Protein AF-A0AAV5NL99-F1 (afdb_monomer_lite)

Organism: NCBI:txid104609

Foldseek 3Di:
DDPQPADEDEAADPVRVLVVCVPVPDAFHWYWYQYPVRDIWIWGQHPQFTWTWDDDDPPDPDDTDTDGPDRSDPDDDDPVRVVVVVLVVQLVLLVLLQVLLVPAPFDDPLSCLSNPPDSPDGCVVSLNADDPVFRSPKDWLVLVVVFDDPVLNVVLLVCQVVLDWDWDWTDDPNWIKIKTWDADPRHTWIWIWTDDPPDDIFIFICSHSTITGTHD

pLDDT: mean 76.83, std 20.35, range [27.77, 97.69]

Secondary structure (DSSP, 8-state):
-------EEE-SSHHHHHHHHTT---TT-EEEEE-TTS-EEEEEEETTEEEEEPPPPTT--S---EEEEEE---PPPPHHHHHHHHHHHHHHHHHHHHHHHTT-SS--HHHHHHHS--TTS-TTTTTS---TTTTT-EEEHHHHGGGS-HHHHHHHHHHHHHT--EEEEEEETTEEEEEEEEEETTEEEEEEEEE-TTSPPEEEEEEETTEEEE--

Structure (mmCIF, N/CA/C/O backbone):
data_AF-A0AAV5NL99-F1
#
_entry.id   AF-A0AAV5NL99-F1
#
loop_
_atom_site.group_PDB
_atom_site.id
_atom_site.type_symbol
_atom_site.label_atom_id
_atom_site.label_alt_id
_atom_site.label_comp_id
_atom_site.label_asym_id
_atom_site.label_entity_id
_atom_site.label_seq_id
_atom_site.pdbx_PDB_ins_code
_atom_site.Cartn_x
_atom_site.Cartn_y
_atom_site.Cartn_z
_atom_site.occupancy
_atom_site.B_iso_or_equiv
_atom_site.auth_seq_id
_atom_site.auth_comp_id
_atom_site.auth_asym_id
_atom_site.auth_atom_id
_atom_site.pdbx_PDB_model_num
ATOM 1 N N . MET A 1 1 ? -16.913 -35.692 2.501 1.00 27.77 1 MET A N 1
ATOM 2 C CA . MET A 1 1 ? -16.723 -35.986 3.942 1.00 27.77 1 MET A CA 1
ATOM 3 C C . MET A 1 1 ? -16.450 -34.691 4.709 1.00 27.77 1 MET A C 1
ATOM 5 O O . MET A 1 1 ? -15.329 -34.200 4.687 1.00 27.77 1 MET A O 1
ATOM 9 N N . GLN A 1 2 ? -17.458 -34.085 5.348 1.00 30.61 2 GLN A N 1
ATOM 10 C CA . GLN A 1 2 ? -17.241 -32.907 6.201 1.00 30.61 2 GLN A CA 1
ATOM 11 C C . GLN A 1 2 ? -16.648 -33.351 7.547 1.00 30.61 2 GLN A C 1
ATOM 13 O O . GLN A 1 2 ? -17.241 -34.167 8.255 1.00 30.61 2 GLN A O 1
ATOM 18 N N . ARG A 1 3 ? -15.464 -32.830 7.895 1.00 30.75 3 ARG A N 1
ATOM 19 C CA . ARG A 1 3 ? -14.819 -33.045 9.199 1.00 30.75 3 ARG A CA 1
ATOM 20 C C . ARG A 1 3 ? -15.752 -32.541 10.306 1.00 30.75 3 ARG A C 1
ATOM 22 O O . ARG A 1 3 ? -15.885 -31.333 10.493 1.00 30.75 3 ARG A O 1
ATOM 29 N N . LYS A 1 4 ? -16.386 -33.458 11.044 1.00 37.47 4 LYS A N 1
ATOM 30 C CA . LYS A 1 4 ? -17.139 -33.149 12.269 1.00 37.47 4 LYS A CA 1
ATOM 31 C C . LYS A 1 4 ? -16.160 -32.603 13.309 1.00 37.47 4 LYS A C 1
ATOM 33 O O . LYS A 1 4 ? -15.481 -33.366 13.989 1.00 37.47 4 LYS A O 1
ATOM 38 N N . ARG A 1 5 ? -16.048 -31.278 13.405 1.00 38.97 5 ARG A N 1
ATOM 39 C CA . ARG A 1 5 ? -15.370 -30.624 14.527 1.00 38.97 5 ARG A CA 1
ATOM 40 C C . ARG A 1 5 ? -16.291 -30.708 15.738 1.00 38.97 5 ARG A C 1
ATOM 42 O O . ARG A 1 5 ? -17.218 -29.919 15.874 1.00 38.97 5 ARG A O 1
ATOM 49 N N . THR A 1 6 ? -16.046 -31.690 16.595 1.00 40.12 6 THR A N 1
ATOM 50 C CA . THR A 1 6 ? -16.701 -31.777 17.900 1.00 40.12 6 THR A CA 1
ATOM 51 C C . THR A 1 6 ? -16.005 -30.792 18.829 1.00 40.12 6 THR A C 1
ATOM 53 O O . THR A 1 6 ? -14.853 -31.001 19.193 1.00 40.12 6 THR A O 1
ATOM 56 N N . ILE A 1 7 ? -16.680 -29.697 19.168 1.00 45.84 7 ILE A N 1
ATOM 57 C CA . ILE A 1 7 ? -16.213 -28.764 20.196 1.00 45.84 7 ILE A CA 1
ATOM 58 C C . ILE A 1 7 ? -16.895 -29.179 21.490 1.00 45.84 7 ILE A C 1
ATOM 60 O O . ILE A 1 7 ? -18.123 -29.259 21.533 1.00 45.84 7 ILE A O 1
ATOM 64 N N . GLN A 1 8 ? -16.095 -29.491 22.502 1.00 45.00 8 GLN A N 1
ATOM 65 C CA . GLN A 1 8 ? -16.573 -29.844 23.829 1.00 45.00 8 GLN A CA 1
ATOM 66 C C . GLN A 1 8 ? -16.609 -28.572 24.673 1.00 45.00 8 GLN A C 1
ATOM 68 O O . GLN A 1 8 ? -15.586 -27.920 24.857 1.00 45.00 8 GLN A O 1
ATOM 73 N N . ILE A 1 9 ? -17.800 -28.210 25.139 1.00 51.06 9 ILE A N 1
ATOM 74 C CA . ILE A 1 9 ? -18.032 -27.026 25.967 1.00 51.06 9 ILE A CA 1
ATOM 75 C C . ILE A 1 9 ? -18.458 -27.524 27.350 1.00 51.06 9 ILE A C 1
ATOM 77 O O . ILE A 1 9 ? -19.457 -28.241 27.452 1.00 51.06 9 ILE A O 1
ATOM 81 N N . GLN A 1 10 ? -17.688 -27.190 28.389 1.00 45.84 10 GLN A N 1
ATOM 82 C CA . GLN A 1 10 ? -18.015 -27.505 29.783 1.00 45.84 10 GLN A CA 1
ATOM 83 C C . GLN A 1 10 ? -18.892 -26.395 30.363 1.00 45.84 10 GLN A C 1
ATOM 85 O O . GLN A 1 10 ? -18.402 -25.435 30.950 1.00 45.84 10 GLN A O 1
ATOM 90 N N . ALA A 1 11 ? -20.208 -26.522 30.217 1.00 46.97 11 ALA A N 1
ATOM 91 C CA . ALA A 1 11 ? -21.123 -25.502 30.707 1.00 46.97 11 ALA A CA 1
ATOM 92 C C . ALA A 1 11 ? -21.738 -25.865 32.062 1.00 46.97 11 ALA A C 1
ATOM 94 O O . ALA A 1 11 ? -22.350 -26.918 32.214 1.00 46.97 11 ALA A O 1
ATOM 95 N N . LYS A 1 12 ? -21.672 -24.942 33.029 1.00 46.53 12 LYS A N 1
ATOM 96 C CA . LYS A 1 12 ? -22.339 -25.082 34.339 1.00 46.53 12 LYS A CA 1
ATOM 97 C C . LYS A 1 12 ? -23.864 -24.875 34.275 1.00 46.53 12 LYS A C 1
ATOM 99 O O . LYS A 1 12 ? -24.573 -25.302 35.176 1.00 46.53 12 LYS A O 1
ATOM 104 N N . SER A 1 13 ? -24.380 -24.203 33.237 1.00 52.47 13 SER A N 1
ATOM 105 C CA . SER A 1 13 ? -25.820 -23.979 33.002 1.00 52.47 13 SER A CA 1
ATOM 106 C C . SER A 1 13 ? -26.113 -23.547 31.554 1.00 52.47 13 SER A C 1
ATOM 108 O O . SER A 1 13 ? -25.217 -23.081 30.850 1.00 52.47 13 SER A O 1
ATOM 110 N N . LEU A 1 14 ? -27.383 -23.614 31.125 1.00 51.41 14 LEU A N 1
ATOM 111 C CA . LEU A 1 14 ? -27.852 -23.122 29.813 1.00 51.41 14 LEU A CA 1
ATOM 112 C C . LEU A 1 14 ? -27.533 -21.641 29.549 1.00 51.41 14 LEU A C 1
ATOM 114 O O . LEU A 1 14 ? -27.248 -21.275 28.413 1.00 51.41 14 LEU A O 1
ATOM 118 N N . LYS A 1 15 ? -27.515 -20.796 30.589 1.00 51.34 15 LYS A N 1
ATOM 119 C CA . LYS A 1 15 ? -27.099 -19.388 30.465 1.00 51.34 15 LYS A CA 1
ATOM 120 C C . LYS A 1 15 ? -25.592 -19.251 30.202 1.00 51.34 15 LYS A C 1
ATOM 122 O O . LYS A 1 15 ? -25.203 -18.384 29.428 1.00 51.34 15 LYS A O 1
ATOM 127 N N . GLY A 1 16 ? -24.764 -20.124 30.784 1.00 53.50 16 GLY A N 1
ATOM 128 C CA . GLY A 1 16 ? -23.313 -20.155 30.540 1.00 53.50 16 GLY A CA 1
ATOM 129 C C . GLY A 1 16 ? -22.941 -20.610 29.123 1.00 53.50 16 GLY A C 1
ATOM 130 O O . GLY A 1 16 ? -21.962 -20.131 28.556 1.00 53.50 16 GLY A O 1
ATOM 131 N N . ILE A 1 17 ? -23.778 -21.452 28.506 1.00 55.25 17 ILE A N 1
ATOM 132 C CA . ILE A 1 17 ? -23.609 -21.888 27.110 1.00 55.25 17 ILE A CA 1
ATOM 133 C C . ILE A 1 17 ? -23.655 -20.683 26.157 1.00 55.25 17 ILE A C 1
ATOM 135 O O . ILE A 1 17 ? -22.842 -20.583 25.243 1.00 55.25 17 ILE A O 1
ATOM 139 N N . VAL A 1 18 ? -24.563 -19.727 26.384 1.00 53.41 18 VAL A N 1
ATOM 140 C CA . VAL A 1 18 ? -24.725 -18.553 25.509 1.00 53.41 18 VAL A CA 1
ATOM 141 C C . VAL A 1 18 ? -23.463 -17.681 25.484 1.00 53.41 18 VAL A C 1
ATOM 143 O O . VAL A 1 18 ? -23.076 -17.225 24.410 1.00 53.41 18 VAL A O 1
ATOM 146 N N . SER A 1 19 ? -22.784 -17.502 26.627 1.00 53.38 19 SER A N 1
ATOM 147 C CA . SER A 1 19 ? -21.544 -16.714 26.697 1.00 53.38 19 SER A CA 1
ATOM 148 C C . SER A 1 19 ? -20.392 -17.321 25.889 1.00 53.38 19 SER A C 1
ATOM 150 O O . SER A 1 19 ? -19.672 -16.589 25.215 1.00 53.38 19 SER A O 1
ATOM 152 N N . GLU A 1 20 ? -20.238 -18.647 25.903 1.00 55.72 20 GLU A N 1
ATOM 153 C CA . GLU A 1 20 ? -19.141 -19.340 25.205 1.00 55.72 20 GLU A CA 1
ATOM 154 C C . GLU A 1 20 ? -19.411 -19.490 23.696 1.00 55.72 20 GLU A C 1
ATOM 156 O O . GLU A 1 20 ? -18.486 -19.431 22.877 1.00 55.72 20 GLU A O 1
ATOM 161 N N . LEU A 1 21 ? -20.688 -19.583 23.303 1.00 56.50 21 LEU A N 1
ATOM 162 C CA . LEU A 1 21 ? -21.121 -19.674 21.905 1.00 56.50 21 LEU A CA 1
ATOM 163 C C . LEU A 1 21 ? -20.898 -18.393 21.086 1.00 56.50 21 LEU A C 1
ATOM 165 O O . LEU A 1 21 ? -20.846 -18.477 19.860 1.00 56.50 21 LEU A O 1
ATOM 169 N N . HIS A 1 22 ? -20.701 -17.228 21.717 1.00 51.69 22 HIS A N 1
ATOM 170 C CA . HIS A 1 22 ? -20.374 -15.976 21.012 1.00 51.69 22 HIS A CA 1
ATOM 171 C C . HIS A 1 22 ? -19.093 -16.063 20.162 1.00 51.69 22 HIS A C 1
ATOM 173 O O . HIS A 1 22 ? -18.924 -15.274 19.233 1.00 51.69 22 HIS A O 1
ATOM 179 N N . SER A 1 23 ? -18.205 -17.017 20.460 1.00 54.19 23 SER A N 1
ATOM 180 C CA . SER A 1 23 ? -16.947 -17.237 19.736 1.00 54.19 23 SER A CA 1
ATOM 181 C C . SER A 1 23 ? -17.087 -18.103 18.472 1.00 54.19 23 SER A C 1
ATOM 183 O O . SER A 1 23 ? -16.181 -18.128 17.635 1.00 54.19 23 SER A O 1
ATOM 185 N N . LEU A 1 24 ? -18.215 -18.801 18.294 1.00 55.38 24 LEU A N 1
ATOM 186 C CA . LEU A 1 24 ? -18.420 -19.762 17.210 1.00 55.38 24 LEU A CA 1
ATOM 187 C C . LEU A 1 24 ? -19.223 -19.123 16.074 1.00 55.38 24 LEU A C 1
ATOM 189 O O . LEU A 1 24 ? -20.441 -19.213 15.999 1.00 55.38 24 LEU A O 1
ATOM 193 N N . SER A 1 25 ? -18.505 -18.453 15.172 1.00 47.12 25 SER A N 1
ATOM 194 C CA . SER A 1 25 ? -19.057 -17.632 14.083 1.00 47.12 25 SER A CA 1
ATOM 195 C C . SER A 1 25 ? -19.532 -18.395 12.840 1.00 47.12 25 SER A C 1
ATOM 197 O O . SER A 1 25 ? -19.687 -17.787 11.782 1.00 47.12 25 SER A O 1
ATOM 199 N N . LYS A 1 26 ? -19.721 -19.717 12.911 1.00 53.22 26 LYS A N 1
ATOM 200 C CA . LYS A 1 26 ? -20.135 -20.499 11.740 1.00 53.22 26 LYS A CA 1
ATOM 201 C C . LYS A 1 26 ? -21.511 -21.092 11.961 1.00 53.22 26 LYS A C 1
ATOM 203 O O . LYS A 1 26 ? -21.671 -22.000 12.773 1.00 53.22 26 LYS A O 1
ATOM 208 N N . ASP A 1 27 ? -22.464 -20.559 11.207 1.00 51.66 27 ASP A N 1
ATOM 209 C CA . ASP A 1 27 ? -23.804 -21.104 11.082 1.00 51.66 27 ASP A CA 1
ATOM 210 C C . ASP A 1 27 ? -23.723 -22.599 10.719 1.00 51.66 27 ASP A C 1
ATOM 212 O O . ASP A 1 27 ? -22.921 -23.018 9.876 1.00 51.66 27 ASP A O 1
ATOM 216 N N . SER A 1 28 ? -24.563 -23.399 11.379 1.00 51.19 28 SER A N 1
ATOM 217 C CA . SER A 1 28 ? -24.945 -24.742 10.920 1.00 51.19 28 SER A CA 1
ATOM 218 C C . SER A 1 28 ? -23.939 -25.886 11.124 1.00 51.19 28 SER A C 1
ATOM 220 O O . SER A 1 28 ? -23.885 -26.812 10.312 1.00 51.19 28 SER A O 1
ATOM 222 N N . ILE A 1 29 ? -23.168 -25.905 12.217 1.00 59.53 29 ILE A N 1
ATOM 223 C CA . ILE A 1 29 ? -22.401 -27.103 12.614 1.00 59.53 29 ILE A CA 1
ATOM 224 C C . ILE A 1 29 ? -23.118 -27.820 13.770 1.00 59.53 29 ILE A C 1
ATOM 226 O O . ILE A 1 29 ? -23.610 -27.200 14.708 1.00 59.53 29 ILE A O 1
ATOM 230 N N . LEU A 1 30 ? -23.203 -29.154 13.699 1.00 57.41 30 LEU A N 1
ATOM 231 C CA . LEU A 1 30 ? -23.705 -29.983 14.797 1.00 57.41 30 LEU A CA 1
ATOM 232 C C . LEU A 1 30 ? -22.675 -30.003 15.933 1.00 57.41 30 LEU A C 1
ATOM 234 O O . LEU A 1 30 ? -21.563 -30.505 15.753 1.00 57.41 30 LEU A O 1
ATOM 238 N N . HIS A 1 31 ? -23.066 -29.530 17.111 1.00 63.50 31 HIS A N 1
ATOM 239 C CA . HIS A 1 31 ? -22.207 -29.471 18.290 1.00 63.50 31 HIS A CA 1
ATOM 240 C C . HIS A 1 31 ? -22.674 -30.453 19.381 1.00 63.50 31 HIS A C 1
ATOM 242 O O . HIS A 1 31 ? -23.835 -30.875 19.416 1.00 63.50 31 HIS A O 1
ATOM 248 N N . ARG A 1 32 ? -21.758 -30.849 20.279 1.00 59.78 32 ARG A N 1
ATOM 249 C CA . ARG A 1 32 ? -22.032 -31.738 21.422 1.00 59.78 32 ARG A CA 1
ATOM 250 C C . ARG A 1 32 ? -21.714 -30.999 22.725 1.00 59.78 32 ARG A C 1
ATOM 252 O O . ARG A 1 32 ? -20.572 -30.615 22.938 1.00 59.78 32 ARG A O 1
ATOM 259 N N . LEU A 1 33 ? -22.708 -30.844 23.596 1.00 60.59 33 LEU A N 1
ATOM 260 C CA . LEU A 1 33 ? -22.529 -30.369 24.972 1.00 60.59 33 LEU A CA 1
ATOM 261 C C . LEU A 1 33 ? -22.246 -31.556 25.878 1.00 60.59 33 LEU A C 1
ATOM 263 O O . LEU A 1 33 ? -22.896 -32.594 25.737 1.00 60.59 33 LEU A O 1
ATOM 267 N N . VAL A 1 34 ? -21.310 -31.377 26.805 1.00 55.56 34 VAL A N 1
ATOM 268 C CA . VAL A 1 34 ? -21.057 -32.307 27.906 1.00 55.56 34 VAL A CA 1
ATOM 269 C C . VAL A 1 34 ? -21.329 -31.535 29.188 1.00 55.56 34 VAL A C 1
ATOM 271 O O . VAL A 1 34 ? -20.666 -30.535 29.464 1.00 55.56 34 VAL A O 1
ATOM 274 N N . PHE A 1 35 ? -22.351 -31.955 29.921 1.00 53.62 35 PHE A N 1
ATOM 275 C CA . PHE A 1 35 ? -22.737 -31.335 31.178 1.00 53.62 35 PHE A CA 1
ATOM 276 C C . PHE A 1 35 ? -21.875 -31.878 32.335 1.00 53.62 35 PHE A C 1
ATOM 278 O O . PHE A 1 35 ? -21.290 -32.957 32.208 1.00 53.62 35 PHE A O 1
ATOM 285 N N . PRO A 1 36 ? -21.768 -31.148 33.464 1.00 47.09 36 PRO A N 1
ATOM 286 C CA . PRO A 1 36 ? -20.969 -31.564 34.620 1.00 47.09 36 PRO A CA 1
ATOM 287 C C . PRO A 1 36 ? -21.439 -32.880 35.258 1.00 47.09 36 PRO A C 1
ATOM 289 O O . PRO A 1 36 ? -20.656 -33.553 35.914 1.00 47.09 36 PRO A O 1
ATOM 292 N N . ASP A 1 37 ? -22.701 -33.251 35.040 1.00 55.12 37 ASP A N 1
ATOM 293 C CA . ASP A 1 37 ? -23.313 -34.522 35.448 1.00 55.12 37 ASP A CA 1
ATOM 294 C C . ASP A 1 37 ? -22.958 -35.699 34.509 1.00 55.12 37 ASP A C 1
ATOM 296 O O . ASP A 1 37 ? -23.461 -36.807 34.682 1.00 55.12 37 ASP A O 1
ATOM 300 N N . GLY A 1 38 ? -22.118 -35.469 33.493 1.00 56.25 38 GLY A N 1
ATOM 301 C CA . GLY A 1 38 ? -21.717 -36.460 32.492 1.00 56.25 38 GLY A CA 1
ATOM 302 C C . GLY A 1 38 ? -22.718 -36.647 31.347 1.00 56.25 38 GLY A C 1
ATOM 303 O O . GLY A 1 38 ? -22.403 -37.319 30.360 1.00 56.25 38 GLY A O 1
ATOM 304 N N . ASN A 1 39 ? -23.899 -36.024 31.410 1.00 59.16 39 ASN A N 1
ATOM 305 C CA . ASN A 1 39 ? -24.884 -36.122 30.341 1.00 59.16 39 ASN A CA 1
ATOM 306 C C . ASN A 1 39 ? -24.404 -35.382 29.091 1.00 59.16 39 ASN A C 1
ATOM 308 O O . ASN A 1 39 ? -23.818 -34.300 29.155 1.00 59.16 39 ASN A O 1
ATOM 312 N N . THR A 1 40 ? -24.697 -35.940 27.914 1.00 58.53 40 THR A N 1
ATOM 313 C CA . THR A 1 40 ? -24.364 -35.292 26.640 1.00 58.53 40 THR A CA 1
ATOM 314 C C . THR A 1 40 ? -25.612 -34.986 25.831 1.00 58.53 40 THR A C 1
ATOM 316 O O . THR A 1 40 ? -26.493 -35.830 25.673 1.00 58.53 40 THR A O 1
ATOM 319 N N . ARG A 1 41 ? -25.703 -33.765 25.292 1.00 64.19 41 ARG A N 1
ATOM 320 C CA . ARG A 1 41 ? -26.783 -33.372 24.373 1.00 64.19 41 ARG A CA 1
ATOM 321 C C . ARG A 1 41 ? -26.210 -32.804 23.087 1.00 64.19 41 ARG A C 1
ATOM 323 O O . ARG A 1 41 ? -25.170 -32.149 23.082 1.00 64.19 41 ARG A O 1
ATOM 330 N N . ARG A 1 42 ? -26.890 -33.072 21.974 1.00 64.06 42 ARG A N 1
ATOM 331 C CA . ARG A 1 42 ? -26.562 -32.484 20.672 1.00 64.06 42 ARG A CA 1
ATOM 332 C C . ARG A 1 42 ? -27.359 -31.197 20.498 1.00 64.06 42 ARG A C 1
ATOM 334 O O . ARG A 1 42 ? -28.541 -31.174 20.837 1.00 64.06 42 ARG A O 1
ATOM 341 N N . PHE A 1 43 ? -26.725 -30.167 19.953 1.00 67.19 43 PHE A N 1
ATOM 342 C CA . PHE A 1 43 ? -27.397 -28.917 19.611 1.00 67.19 43 PHE A CA 1
ATOM 343 C C . PHE A 1 43 ? -26.910 -28.371 18.268 1.00 67.19 43 PHE A C 1
ATOM 345 O O . PHE A 1 43 ? -25.831 -28.734 17.787 1.00 67.19 43 PHE A O 1
ATOM 352 N N . VAL A 1 44 ? -27.720 -27.501 17.675 1.00 64.94 44 VAL A N 1
ATOM 353 C CA . VAL A 1 44 ? -27.392 -26.722 16.477 1.00 64.94 44 VAL A CA 1
ATOM 354 C C . VAL A 1 44 ? -27.542 -25.241 16.811 1.00 64.94 44 VAL A C 1
ATOM 356 O O . VAL A 1 44 ? -28.436 -24.856 17.566 1.00 64.94 44 VAL A O 1
ATOM 359 N N . LEU A 1 45 ? -26.641 -24.420 16.273 1.00 60.47 45 LEU A N 1
ATOM 360 C CA . LEU A 1 45 ? -26.792 -22.971 16.252 1.00 60.47 45 LEU A CA 1
ATOM 361 C C . LEU A 1 45 ? -27.334 -22.581 14.876 1.00 60.47 45 LEU A C 1
ATOM 363 O O . LEU A 1 45 ? -26.640 -22.731 13.871 1.00 60.47 45 LEU A O 1
ATOM 367 N N . GLU A 1 46 ? -28.574 -22.106 14.843 1.00 58.94 46 GLU A N 1
ATOM 368 C CA . GLU A 1 46 ? -29.232 -21.644 13.622 1.00 58.94 46 GLU A CA 1
ATOM 369 C C . GLU A 1 46 ? -29.809 -20.255 13.876 1.00 58.94 46 GLU A C 1
ATOM 371 O O . GLU A 1 46 ? -30.549 -20.047 14.838 1.00 58.94 46 GLU A O 1
ATOM 376 N N . SER A 1 47 ? -29.419 -19.274 13.059 1.00 57.97 47 SER A N 1
ATOM 377 C CA . SER A 1 47 ? -29.946 -17.903 13.130 1.00 57.97 47 SER A CA 1
ATOM 378 C C . SER A 1 47 ? -29.932 -17.299 14.548 1.00 57.97 47 SER A C 1
ATOM 380 O O . SER A 1 47 ? -30.899 -16.668 14.978 1.00 57.97 47 SER A O 1
ATOM 382 N N . LYS A 1 48 ? -28.830 -17.488 15.295 1.00 56.59 48 LYS A N 1
ATOM 383 C CA . LYS A 1 48 ? -28.651 -17.032 16.696 1.00 56.59 48 LYS A CA 1
ATOM 384 C C . LYS A 1 48 ? -29.596 -17.691 17.721 1.00 56.59 48 LYS A C 1
ATOM 386 O O . LYS A 1 48 ? -29.791 -17.164 18.819 1.00 56.59 48 LYS A O 1
ATOM 391 N N . ARG A 1 49 ? -30.177 -18.844 17.394 1.00 55.69 49 ARG A N 1
ATOM 392 C CA . ARG A 1 49 ? -30.971 -19.670 18.312 1.00 55.69 49 ARG A CA 1
ATOM 393 C C . ARG A 1 49 ? -30.237 -20.971 18.596 1.00 55.69 49 ARG A C 1
ATOM 395 O O . ARG A 1 49 ? -29.705 -21.603 17.686 1.00 55.69 49 ARG A O 1
ATOM 402 N N . VAL A 1 50 ? -30.219 -21.366 19.867 1.00 60.25 50 VAL A N 1
ATOM 403 C CA . VAL A 1 50 ? -29.714 -22.681 20.274 1.00 60.25 50 VAL A CA 1
ATOM 404 C C . VAL A 1 50 ? -30.866 -23.675 20.210 1.00 60.25 50 VAL A C 1
ATOM 406 O O . VAL A 1 50 ? -31.866 -23.540 20.920 1.00 60.25 50 VAL A O 1
ATOM 409 N N . MET A 1 51 ? -30.701 -24.667 19.348 1.00 61.00 51 MET A N 1
ATOM 410 C CA . MET A 1 51 ? -31.676 -25.700 19.027 1.00 61.00 51 MET A CA 1
ATOM 411 C C . MET A 1 51 ? -31.208 -27.029 19.632 1.00 61.00 51 MET A C 1
ATOM 413 O O . MET A 1 51 ? -30.131 -27.502 19.273 1.00 61.00 51 MET A O 1
ATOM 417 N N . ILE A 1 52 ? -31.969 -27.635 20.552 1.00 61.75 52 ILE A N 1
ATOM 418 C CA . ILE A 1 52 ? -31.623 -28.931 21.173 1.00 61.75 52 ILE A CA 1
ATOM 419 C C . ILE A 1 52 ? -32.545 -30.025 20.627 1.00 61.75 52 ILE A C 1
ATOM 421 O O . ILE A 1 52 ? -33.753 -29.823 20.522 1.00 61.75 52 ILE A O 1
ATOM 425 N N . PHE A 1 53 ? -31.974 -31.188 20.308 1.00 60.06 53 PHE A N 1
ATOM 426 C CA . PHE A 1 53 ? -32.748 -32.369 19.922 1.00 60.06 53 PHE A CA 1
ATOM 427 C C . PHE A 1 53 ? -33.285 -33.080 21.167 1.00 60.06 53 PHE A C 1
ATOM 429 O O . PHE A 1 53 ? -32.505 -33.446 22.052 1.00 60.06 53 PHE A O 1
ATOM 436 N N . GLU A 1 54 ? -34.597 -33.304 21.235 1.00 56.38 54 GLU A N 1
ATOM 437 C CA . GLU A 1 54 ? -35.171 -34.216 22.229 1.00 56.38 54 GLU A CA 1
ATOM 438 C C . GLU A 1 54 ? -34.808 -35.673 21.882 1.00 56.38 54 GLU A C 1
ATOM 440 O O . GLU A 1 54 ? -34.632 -36.039 20.716 1.00 56.38 54 GLU A O 1
ATOM 445 N N . GLY A 1 55 ? -34.612 -36.503 22.912 1.00 49.66 55 GLY A N 1
ATOM 446 C CA . GLY A 1 55 ? -34.289 -37.918 22.733 1.00 49.66 55 GLY A CA 1
ATOM 447 C C . GLY A 1 55 ? -35.420 -38.662 22.019 1.00 49.66 55 GLY A C 1
ATOM 448 O O . GLY A 1 55 ? -36.591 -38.348 22.211 1.00 49.66 55 GLY A O 1
ATOM 449 N N . ARG A 1 56 ? -35.075 -39.661 21.196 1.00 47.81 56 ARG A N 1
ATOM 450 C CA . ARG A 1 56 ? -36.065 -40.510 20.514 1.00 47.81 56 ARG A CA 1
ATOM 451 C C . ARG A 1 56 ? -36.974 -41.186 21.541 1.00 47.81 56 ARG A C 1
ATOM 453 O O . ARG A 1 56 ? -36.483 -41.933 22.386 1.00 47.81 56 ARG A O 1
ATOM 460 N N . ASN A 1 57 ? -38.283 -40.998 21.407 1.00 46.72 57 ASN A N 1
ATOM 461 C CA . ASN A 1 57 ? -39.245 -41.890 22.036 1.00 46.72 57 ASN A CA 1
ATOM 462 C C . ASN A 1 57 ? -39.237 -43.205 21.236 1.00 46.72 57 ASN A C 1
ATOM 464 O O . ASN A 1 57 ? -39.382 -43.171 20.015 1.00 46.72 57 ASN A O 1
ATOM 468 N N . LYS A 1 58 ? -39.001 -44.356 21.883 1.00 49.19 58 LYS A N 1
ATOM 469 C CA . LYS A 1 58 ? -38.780 -45.656 21.203 1.00 49.19 58 LYS A CA 1
ATOM 470 C C . LYS A 1 58 ? -39.979 -46.134 20.361 1.00 49.19 58 LYS A C 1
ATOM 472 O O . LYS A 1 58 ? -39.846 -47.103 19.625 1.00 49.19 58 LYS A O 1
ATOM 477 N N . THR A 1 59 ? -41.119 -45.457 20.461 1.00 49.00 59 THR A N 1
ATOM 478 C CA . THR A 1 59 ? -42.405 -45.816 19.853 1.00 49.00 59 THR A CA 1
ATOM 479 C C . THR A 1 59 ? -42.877 -44.869 18.743 1.00 49.00 59 THR A C 1
ATOM 481 O O . THR A 1 59 ? -43.902 -45.151 18.132 1.00 49.00 59 THR A O 1
ATOM 484 N N . GLN A 1 60 ? -42.168 -43.772 18.437 1.00 43.75 60 GLN A N 1
ATOM 485 C CA . GLN A 1 60 ? -42.576 -42.820 17.391 1.00 43.75 60 GLN A CA 1
ATOM 486 C C . GLN A 1 60 ? -41.528 -42.700 16.274 1.00 43.75 60 GLN A C 1
ATOM 488 O O . GLN A 1 60 ? -40.359 -42.406 16.515 1.00 43.75 60 GLN A O 1
ATOM 493 N N . THR A 1 61 ? -41.970 -42.912 15.034 1.00 41.78 61 THR A N 1
ATOM 494 C CA . THR A 1 61 ? -41.203 -42.795 13.778 1.00 41.78 61 THR A CA 1
ATOM 495 C C . THR A 1 61 ? -41.166 -41.368 13.213 1.00 41.78 61 THR A C 1
ATOM 497 O O . THR A 1 61 ? -40.747 -41.162 12.076 1.00 41.78 61 THR A O 1
ATOM 500 N N . THR A 1 62 ? -41.599 -40.363 13.977 1.00 41.28 62 THR A N 1
ATOM 501 C CA . THR A 1 62 ? -41.676 -38.968 13.526 1.00 41.28 62 THR A CA 1
ATOM 502 C C . THR A 1 62 ? -40.339 -38.215 13.644 1.00 41.28 62 THR A C 1
ATOM 504 O O . THR A 1 62 ? -39.473 -38.579 14.448 1.00 41.28 62 THR A O 1
ATOM 507 N N . PRO A 1 63 ? -40.125 -37.176 12.807 1.00 41.94 63 PRO A N 1
ATOM 508 C CA . PRO A 1 63 ? -38.875 -36.416 12.753 1.00 41.94 63 PRO A CA 1
ATOM 509 C C . PRO A 1 63 ? -38.548 -35.742 14.092 1.00 41.94 63 PRO A C 1
ATOM 511 O O . PRO A 1 63 ? -39.442 -35.372 14.846 1.00 41.94 63 PRO A O 1
ATOM 514 N N . MET A 1 64 ? -37.250 -35.575 14.380 1.00 50.06 64 MET A N 1
ATOM 515 C CA . MET A 1 64 ? -36.770 -34.952 15.619 1.00 50.06 64 MET A CA 1
ATOM 516 C C . MET A 1 64 ? -37.400 -33.568 15.807 1.00 50.06 64 MET A C 1
ATOM 518 O O . MET A 1 64 ? -37.078 -32.634 15.073 1.00 50.06 64 MET A O 1
ATOM 522 N N . THR A 1 65 ? -38.262 -33.427 16.810 1.00 49.06 65 THR A N 1
ATOM 523 C CA . THR A 1 65 ? -38.812 -32.132 17.205 1.00 49.06 65 THR A CA 1
ATOM 524 C C . THR A 1 65 ? -37.681 -31.276 17.768 1.00 49.06 65 THR A C 1
ATOM 526 O O . THR A 1 65 ? -36.970 -31.690 18.687 1.00 49.06 65 THR A O 1
ATOM 529 N N . VAL A 1 66 ? -37.487 -30.086 17.203 1.00 54.34 66 VAL A N 1
ATOM 530 C CA . VAL A 1 66 ? -36.445 -29.154 17.636 1.00 54.34 66 VAL A CA 1
ATOM 531 C C . VAL A 1 66 ? -37.101 -28.010 18.397 1.00 54.34 66 VAL A C 1
ATOM 533 O O . VAL A 1 66 ? -37.958 -27.319 17.849 1.00 54.34 66 VAL A O 1
ATOM 536 N N . LYS A 1 67 ? -36.718 -27.806 19.662 1.00 52.78 67 LYS A N 1
ATOM 537 C CA . LYS A 1 67 ? -37.215 -26.683 20.470 1.00 52.78 67 LYS A CA 1
ATOM 538 C C . LYS A 1 67 ? -36.132 -25.611 20.630 1.00 52.78 67 LYS A C 1
ATOM 540 O O . LYS A 1 67 ? -34.990 -25.957 20.954 1.00 52.78 67 LYS A O 1
ATOM 545 N N . PRO A 1 68 ? -36.463 -24.320 20.443 1.00 51.06 68 PRO A N 1
ATOM 546 C CA . PRO A 1 68 ? -35.560 -23.230 20.787 1.00 51.06 68 PRO A CA 1
ATOM 547 C C . PRO A 1 68 ? -35.442 -23.149 22.313 1.00 51.06 68 PRO A C 1
ATOM 549 O O . PRO A 1 68 ? -36.436 -22.949 23.005 1.00 51.06 68 PRO A O 1
ATOM 552 N N . VAL A 1 69 ? -34.232 -23.323 22.849 1.00 52.81 69 VAL A N 1
ATOM 553 C CA . VAL A 1 69 ? -34.009 -23.357 24.311 1.00 52.81 69 VAL A CA 1
ATOM 554 C C . VAL A 1 69 ? -33.532 -22.008 24.849 1.00 52.81 69 VAL A C 1
ATOM 556 O O . VAL A 1 69 ? -33.757 -21.681 26.011 1.00 52.81 69 VAL A O 1
ATOM 559 N N . ALA A 1 70 ? -32.901 -21.196 24.003 1.00 50.19 70 ALA A N 1
ATOM 560 C CA . ALA A 1 70 ? -32.485 -19.847 24.352 1.00 50.19 70 ALA A CA 1
ATOM 561 C C . ALA A 1 70 ? -32.376 -18.971 23.099 1.00 50.19 70 ALA A C 1
ATOM 563 O O . ALA A 1 70 ? -31.866 -19.401 22.059 1.00 50.19 70 ALA A O 1
ATOM 564 N N . VAL A 1 71 ? -32.825 -17.722 23.220 1.00 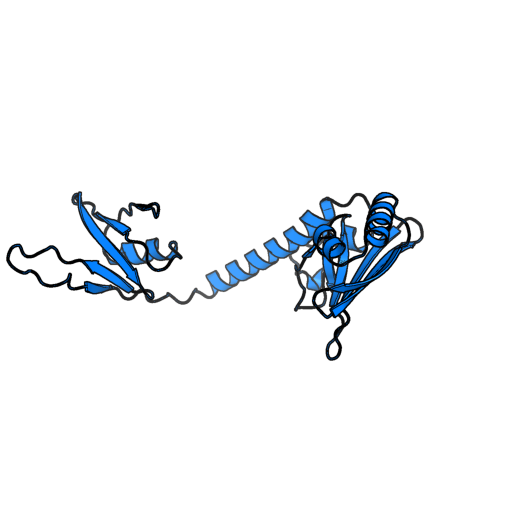43.19 71 VAL A N 1
ATOM 565 C CA . VAL A 1 71 ? -32.519 -16.659 22.259 1.00 43.19 71 VAL A CA 1
ATOM 566 C C . VAL A 1 71 ? -31.176 -16.061 22.664 1.00 43.19 71 VAL A C 1
ATOM 568 O O . VAL A 1 71 ? -31.040 -15.559 23.780 1.00 43.19 71 VAL A O 1
ATOM 571 N N . VAL A 1 72 ? -30.182 -16.095 21.772 1.00 47.56 72 VAL A N 1
ATOM 572 C CA . VAL A 1 72 ? -28.935 -15.351 21.984 1.00 47.56 72 VAL A CA 1
ATOM 573 C C . VAL A 1 72 ? -29.238 -13.879 21.726 1.00 47.56 72 VAL A C 1
ATOM 575 O O . VAL A 1 72 ? -29.147 -13.387 20.600 1.00 47.56 72 VAL A O 1
ATOM 578 N N . ILE A 1 73 ? -29.648 -13.166 22.772 1.00 44.19 73 ILE A N 1
ATOM 579 C CA . ILE A 1 73 ? -29.744 -11.711 22.720 1.00 44.19 73 ILE A CA 1
ATOM 580 C C . ILE A 1 73 ? -28.303 -11.202 22.659 1.00 44.19 73 ILE A C 1
ATOM 582 O O . ILE A 1 73 ? -27.556 -11.328 23.627 1.00 44.19 73 ILE A O 1
ATOM 586 N N . GLN A 1 74 ? -27.887 -10.662 21.508 1.00 46.22 74 GLN A N 1
ATOM 587 C CA . GLN A 1 74 ? -26.617 -9.944 21.415 1.00 46.22 74 GLN A CA 1
ATOM 588 C C . GLN A 1 74 ? -26.663 -8.794 22.421 1.00 46.22 74 GLN A C 1
ATOM 590 O O . GLN A 1 74 ? -27.378 -7.812 22.215 1.00 46.22 74 GLN A O 1
ATOM 595 N N . LYS A 1 75 ? -25.919 -8.929 23.523 1.00 47.50 75 LYS A N 1
ATOM 596 C CA . LYS A 1 75 ? -25.709 -7.829 24.459 1.00 47.50 75 LYS A CA 1
ATOM 597 C C . LYS A 1 75 ? -25.089 -6.692 23.648 1.00 47.50 75 LYS A C 1
ATOM 599 O O . LYS A 1 75 ? -24.068 -6.900 22.990 1.00 47.50 75 LYS A O 1
ATOM 604 N N . ARG A 1 76 ? -25.745 -5.525 23.615 1.00 48.25 76 ARG A N 1
ATOM 605 C CA . ARG A 1 76 ? -25.134 -4.342 22.998 1.00 48.25 76 ARG A CA 1
ATOM 606 C C . ARG A 1 76 ? -23.803 -4.109 23.719 1.00 48.25 76 ARG A C 1
ATOM 608 O O . ARG A 1 76 ? -23.807 -4.143 24.953 1.00 48.25 76 ARG A O 1
ATOM 615 N N . PRO A 1 77 ? -22.693 -3.950 22.983 1.00 58.75 77 PRO A N 1
ATOM 616 C CA . PRO A 1 77 ? -21.410 -3.692 23.608 1.00 58.75 77 PRO A CA 1
ATOM 617 C C . PRO A 1 77 ? -21.522 -2.421 24.445 1.00 58.75 77 PRO A C 1
ATOM 619 O O . PRO A 1 77 ? -22.203 -1.471 24.053 1.00 58.75 77 PRO A O 1
ATOM 622 N N . THR A 1 78 ? -20.898 -2.431 25.615 1.00 66.19 78 THR A N 1
ATOM 623 C CA . THR A 1 78 ? -20.879 -1.250 26.484 1.00 66.19 78 THR A CA 1
ATOM 624 C C . THR A 1 78 ? -20.068 -0.132 25.830 1.00 66.19 78 THR A C 1
ATOM 626 O O . THR A 1 78 ? -19.173 -0.395 25.024 1.00 66.19 78 THR A O 1
ATOM 629 N N . ASP A 1 79 ? -20.329 1.127 26.185 1.00 68.69 79 ASP A N 1
ATOM 630 C CA . ASP A 1 79 ? -19.574 2.262 25.631 1.00 68.69 79 ASP A CA 1
ATOM 631 C C . ASP A 1 79 ? -18.061 2.122 25.864 1.00 68.69 79 ASP A C 1
ATOM 633 O O . ASP A 1 79 ? -17.254 2.500 25.012 1.00 68.69 79 ASP A O 1
ATOM 637 N N . THR A 1 80 ? -17.668 1.507 26.982 1.00 69.56 80 THR A N 1
ATOM 638 C CA . THR A 1 80 ? -16.276 1.166 27.297 1.00 69.56 80 THR A CA 1
ATOM 639 C C . THR A 1 80 ? -15.704 0.146 26.311 1.00 69.56 80 THR A C 1
ATOM 641 O O . THR A 1 80 ? -14.627 0.369 25.764 1.00 69.56 80 THR A O 1
ATOM 644 N N . GLU A 1 81 ? -16.428 -0.935 26.009 1.00 64.62 81 GLU A N 1
ATOM 645 C CA . GLU A 1 81 ? -16.009 -1.941 25.019 1.00 64.62 81 GLU A CA 1
ATOM 646 C C . GLU A 1 81 ? -15.909 -1.349 23.608 1.00 64.62 81 GLU A C 1
ATOM 648 O O . GLU A 1 81 ? -14.973 -1.655 22.866 1.00 64.62 81 GLU A O 1
ATOM 653 N N . VAL A 1 82 ? -16.836 -0.459 23.239 1.00 67.12 82 VAL A N 1
ATOM 654 C CA . VAL A 1 82 ? -16.798 0.249 21.952 1.00 67.12 82 VAL A CA 1
ATOM 655 C C . VAL A 1 82 ? -15.571 1.162 21.869 1.00 67.12 82 VAL A C 1
ATOM 657 O O . VAL A 1 82 ? -14.894 1.172 20.838 1.00 67.12 82 VAL A O 1
ATOM 660 N N . LYS A 1 83 ? -15.250 1.902 22.940 1.00 66.50 83 LYS A N 1
ATOM 661 C CA . LYS A 1 83 ? -14.051 2.756 23.011 1.00 66.50 83 LYS A CA 1
ATOM 662 C C . LYS A 1 83 ? -12.764 1.937 22.908 1.00 66.50 83 LYS A C 1
ATOM 664 O O . LYS A 1 83 ? -11.928 2.244 22.062 1.00 66.50 83 LYS A O 1
ATOM 669 N N . VAL A 1 84 ? -12.636 0.863 23.690 1.00 70.94 84 VAL A N 1
ATOM 670 C CA . VAL A 1 84 ? -11.462 -0.029 23.660 1.00 70.94 84 VAL A CA 1
ATOM 671 C C . VAL A 1 84 ? -11.281 -0.653 22.277 1.00 70.94 84 VAL A C 1
ATOM 673 O O . VAL A 1 84 ? -10.164 -0.708 21.759 1.00 70.94 84 VAL A O 1
ATOM 676 N N . LYS A 1 85 ? -12.373 -1.077 21.630 1.00 74.06 85 LYS A N 1
ATOM 677 C CA . LYS A 1 85 ? -12.320 -1.642 20.278 1.00 74.06 85 LYS A CA 1
ATOM 678 C C . LYS A 1 85 ? -11.824 -0.624 19.250 1.00 74.06 85 LYS A C 1
ATOM 680 O O . LYS A 1 85 ? -10.940 -0.956 18.464 1.00 74.06 85 LYS A O 1
ATOM 685 N N . LYS A 1 86 ? -12.349 0.605 19.275 1.00 74.75 86 LYS A N 1
ATOM 686 C CA . LYS A 1 86 ? -11.909 1.685 18.376 1.00 74.75 86 LYS A CA 1
ATOM 687 C C . LYS A 1 86 ? -10.435 2.031 18.581 1.00 74.75 86 LYS A C 1
ATOM 689 O O . LYS A 1 86 ? -9.710 2.173 17.601 1.00 74.75 86 LYS A O 1
ATOM 694 N N . GLU A 1 87 ? -9.980 2.103 19.830 1.00 77.06 87 GLU A N 1
ATOM 695 C CA . GLU A 1 87 ? -8.570 2.367 20.137 1.00 77.06 87 GLU A CA 1
ATOM 696 C C . GLU A 1 87 ? -7.667 1.225 19.651 1.00 77.06 87 GLU A C 1
ATOM 698 O O . GLU A 1 87 ? -6.640 1.448 19.016 1.00 77.06 87 GLU A O 1
ATOM 703 N N . THR A 1 88 ? -8.101 -0.023 19.834 1.00 80.31 88 THR A N 1
ATOM 704 C CA . THR A 1 88 ? -7.370 -1.197 19.338 1.00 80.31 88 THR A CA 1
ATOM 705 C C . THR A 1 88 ? -7.266 -1.200 17.809 1.00 80.31 88 THR A C 1
ATOM 707 O O . THR A 1 88 ? -6.220 -1.540 17.255 1.00 80.31 88 THR A O 1
ATOM 710 N N . GLU A 1 89 ? -8.338 -0.837 17.101 1.00 83.69 89 GLU A N 1
ATOM 711 C CA . GLU A 1 89 ? -8.332 -0.705 15.638 1.00 83.69 89 GLU A CA 1
ATOM 712 C C . GLU A 1 89 ? -7.407 0.431 15.175 1.00 83.69 89 GLU A C 1
ATOM 714 O O . GLU A 1 89 ? -6.669 0.256 14.203 1.00 83.69 89 GLU A O 1
ATOM 719 N N . ARG A 1 90 ? -7.377 1.551 15.909 1.00 83.44 90 ARG A N 1
ATOM 720 C CA . ARG A 1 90 ? -6.481 2.688 15.659 1.00 83.44 90 ARG A CA 1
ATOM 721 C C . ARG A 1 90 ? -5.011 2.286 15.753 1.00 83.44 90 ARG A C 1
ATOM 723 O O . ARG A 1 90 ? -4.256 2.519 14.811 1.00 83.44 90 ARG A O 1
ATOM 730 N N . VAL A 1 91 ? -4.629 1.625 16.846 1.00 86.38 91 VAL A N 1
ATOM 731 C CA . VAL A 1 91 ? -3.255 1.152 17.074 1.00 86.38 91 VAL A CA 1
ATOM 732 C C . VAL A 1 91 ? -2.848 0.128 16.013 1.00 86.38 91 VAL A C 1
ATOM 734 O O . VAL A 1 91 ? -1.776 0.234 15.423 1.00 86.38 91 VAL A O 1
ATOM 737 N N . LYS A 1 92 ? -3.727 -0.829 15.682 1.00 90.56 92 LYS A N 1
ATOM 738 C CA . LYS A 1 92 ? -3.468 -1.814 14.613 1.00 90.56 92 LYS A CA 1
ATOM 739 C C . LYS A 1 92 ? -3.191 -1.155 13.267 1.00 90.56 92 LYS A C 1
ATOM 741 O O . LYS A 1 92 ? -2.346 -1.629 12.509 1.00 90.56 92 LYS A O 1
ATOM 746 N N . LEU A 1 93 ? -3.926 -0.096 12.954 1.00 91.94 93 LEU A N 1
ATOM 747 C CA . LEU A 1 93 ? -3.789 0.617 11.698 1.00 91.94 93 LEU A CA 1
ATOM 748 C C . LEU A 1 93 ? -2.469 1.395 11.633 1.00 91.94 93 LEU A C 1
ATOM 750 O O . LEU A 1 93 ? -1.777 1.292 10.627 1.00 91.94 93 LEU A O 1
ATOM 754 N N . LEU A 1 94 ? -2.083 2.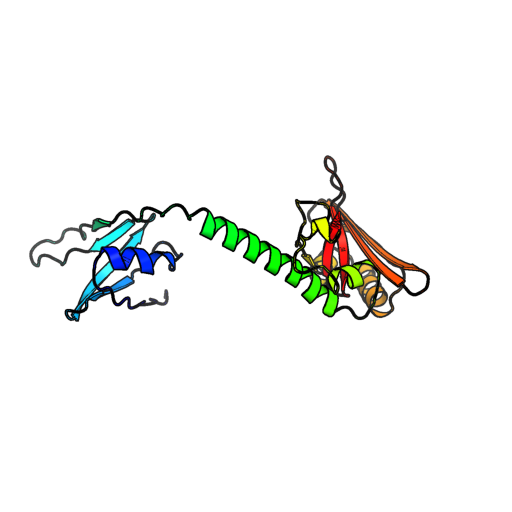105 12.693 1.00 93.88 94 LEU A N 1
ATOM 755 C CA . LEU A 1 94 ? -0.780 2.776 12.766 1.00 93.88 94 LEU A CA 1
ATOM 756 C C . LEU A 1 94 ? 0.385 1.782 12.667 1.00 93.88 94 LEU A C 1
ATOM 758 O O . LEU A 1 94 ? 1.262 1.942 11.815 1.00 93.88 94 LEU A O 1
ATOM 762 N N . ASN A 1 95 ? 0.314 0.681 13.420 1.00 93.88 95 ASN A N 1
ATOM 763 C CA . ASN A 1 95 ? 1.303 -0.397 13.366 1.00 93.88 95 ASN A CA 1
ATOM 764 C C . ASN A 1 95 ? 1.409 -1.020 11.968 1.00 93.88 95 ASN A C 1
ATOM 766 O O . ASN A 1 95 ? 2.470 -1.503 11.584 1.00 93.88 95 ASN A O 1
ATOM 770 N N . LYS A 1 96 ? 0.327 -1.004 11.177 1.00 95.25 96 LYS A N 1
ATOM 771 C CA . LYS A 1 96 ? 0.360 -1.460 9.784 1.00 95.25 96 LYS A CA 1
ATOM 772 C C . LYS A 1 96 ? 1.201 -0.538 8.899 1.00 95.25 96 LYS A C 1
ATOM 774 O O . LYS A 1 96 ? 1.979 -1.049 8.099 1.00 95.25 96 LYS A O 1
ATOM 779 N N . TYR A 1 97 ? 1.046 0.784 9.019 1.00 96.38 97 TYR A N 1
ATOM 780 C CA . TYR A 1 97 ? 1.879 1.739 8.275 1.00 96.38 97 TYR A CA 1
ATOM 781 C C . TYR A 1 97 ? 3.343 1.595 8.693 1.00 96.38 97 TYR A C 1
ATOM 783 O O . TYR A 1 97 ? 4.202 1.402 7.839 1.00 96.38 97 TYR A O 1
ATOM 791 N N . GLN A 1 98 ? 3.618 1.579 9.997 1.00 96.31 98 GLN A N 1
ATOM 792 C CA . GLN A 1 98 ? 4.974 1.397 10.512 1.00 96.31 98 GLN A CA 1
ATOM 793 C C . GLN A 1 98 ? 5.595 0.079 10.043 1.00 96.31 98 GLN A C 1
ATOM 795 O O . GLN A 1 98 ? 6.662 0.086 9.446 1.00 96.31 98 GLN A O 1
ATOM 800 N N . GLY A 1 99 ? 4.897 -1.045 10.215 1.00 96.62 99 GLY A N 1
ATOM 801 C CA . GLY A 1 99 ? 5.417 -2.363 9.855 1.00 96.62 99 GLY A CA 1
ATOM 802 C C . GLY A 1 99 ? 5.648 -2.565 8.355 1.00 96.62 99 GLY A C 1
ATOM 803 O O . GLY A 1 99 ? 6.452 -3.414 7.978 1.00 96.62 99 GLY A O 1
ATOM 804 N N . LEU A 1 100 ? 4.959 -1.815 7.487 1.00 97.12 100 LEU A N 1
ATOM 805 C CA . LEU A 1 100 ? 5.253 -1.798 6.050 1.00 97.12 100 LEU A CA 1
ATOM 806 C C . LEU A 1 100 ? 6.437 -0.885 5.728 1.00 97.12 100 LEU A C 1
ATOM 808 O O . LEU A 1 100 ? 7.291 -1.286 4.942 1.00 97.12 100 LEU A O 1
ATOM 812 N N . ALA A 1 101 ? 6.496 0.294 6.348 1.00 97.00 101 ALA A N 1
ATOM 813 C CA . ALA A 1 101 ? 7.566 1.267 6.149 1.00 97.00 101 ALA A CA 1
ATOM 814 C C . ALA A 1 101 ? 8.924 0.748 6.644 1.00 97.00 101 ALA A C 1
ATOM 816 O O . ALA A 1 101 ? 9.928 0.935 5.972 1.00 97.00 101 ALA A O 1
ATOM 817 N N . SER A 1 102 ? 8.957 0.010 7.759 1.00 96.50 102 SER A N 1
ATOM 818 C CA . SER A 1 102 ? 10.180 -0.605 8.297 1.00 96.50 102 SER A CA 1
ATOM 819 C C . SER A 1 102 ? 10.820 -1.650 7.374 1.00 96.50 102 SER A C 1
ATOM 821 O O . SER A 1 102 ? 11.921 -2.105 7.662 1.00 96.50 102 SER A O 1
ATOM 823 N N . LYS A 1 103 ? 10.138 -2.070 6.301 1.00 96.62 103 LYS A N 1
ATOM 824 C CA . LYS A 1 103 ? 10.667 -3.021 5.313 1.00 96.62 103 LYS A CA 1
ATOM 825 C C . LYS A 1 103 ? 11.303 -2.349 4.098 1.00 96.62 103 LYS A C 1
ATOM 827 O O . LYS A 1 103 ? 11.865 -3.061 3.276 1.00 96.62 103 LYS A O 1
ATOM 832 N N . ALA A 1 104 ? 11.164 -1.032 3.954 1.00 95.50 104 ALA A N 1
ATOM 833 C CA . ALA A 1 104 ? 11.692 -0.312 2.805 1.00 95.50 104 ALA A CA 1
ATOM 834 C C . ALA A 1 104 ? 13.227 -0.282 2.816 1.00 95.50 104 ALA A C 1
ATOM 836 O O . ALA A 1 104 ? 13.843 -0.108 3.868 1.00 95.50 104 ALA A O 1
ATOM 837 N N . GLN A 1 105 ? 13.830 -0.403 1.637 1.00 93.31 105 GLN A N 1
ATOM 838 C CA . GLN A 1 105 ? 15.267 -0.254 1.383 1.00 93.31 105 GLN A CA 1
ATOM 839 C C . GLN A 1 105 ? 15.625 1.146 0.853 1.00 93.31 105 GLN A C 1
ATOM 841 O O . GLN A 1 105 ? 16.787 1.432 0.569 1.00 93.31 105 GLN A O 1
ATOM 846 N N . PHE A 1 106 ? 14.642 2.045 0.770 1.00 92.25 106 PHE A N 1
ATOM 847 C CA . PHE A 1 106 ? 14.821 3.478 0.547 1.00 92.25 106 PHE A CA 1
ATOM 848 C C . PHE A 1 106 ? 14.213 4.287 1.693 1.00 92.25 106 PHE A C 1
ATOM 850 O O . PHE A 1 106 ? 13.281 3.845 2.366 1.00 92.25 106 PHE A O 1
ATOM 857 N N . SER A 1 107 ? 14.712 5.509 1.885 1.00 89.69 107 SER A N 1
ATOM 858 C CA . SER A 1 107 ? 14.113 6.477 2.804 1.00 89.69 107 SER A CA 1
ATOM 859 C C . SER A 1 107 ? 13.486 7.632 2.036 1.00 89.69 107 SER A C 1
ATOM 861 O O . SER A 1 107 ? 14.001 8.089 1.016 1.00 89.69 107 SER A O 1
ATOM 863 N N . ASN A 1 108 ? 12.366 8.120 2.556 1.00 92.88 108 ASN A N 1
ATOM 864 C CA . ASN A 1 108 ? 11.798 9.405 2.191 1.00 92.88 108 ASN A CA 1
ATOM 865 C C . ASN A 1 108 ? 10.966 9.953 3.355 1.00 92.88 108 ASN A C 1
ATOM 867 O O . ASN A 1 108 ? 10.610 9.238 4.295 1.00 92.88 108 ASN A O 1
ATOM 871 N N . ARG A 1 109 ? 10.557 11.219 3.239 1.00 92.50 109 ARG A N 1
ATOM 872 C CA . ARG A 1 109 ? 9.763 11.911 4.265 1.00 92.50 109 ARG A CA 1
ATOM 873 C C . ARG A 1 109 ? 8.466 11.184 4.645 1.00 92.50 109 ARG A C 1
ATOM 875 O O . ARG A 1 109 ? 7.960 11.377 5.748 1.00 92.50 109 ARG A O 1
ATOM 882 N N . PHE A 1 110 ? 7.861 10.416 3.740 1.00 94.44 110 PHE A N 1
ATOM 883 C CA . PHE A 1 110 ? 6.649 9.654 4.048 1.00 94.44 110 PHE A CA 1
ATOM 884 C C . PHE A 1 110 ? 6.960 8.397 4.870 1.00 94.44 110 PHE A C 1
ATOM 886 O O . PHE A 1 110 ? 6.280 8.150 5.865 1.00 94.44 110 PHE A O 1
ATOM 893 N N . ILE A 1 111 ? 8.001 7.650 4.502 1.00 95.25 111 ILE A N 1
ATOM 894 C CA . ILE A 1 111 ? 8.484 6.479 5.248 1.00 95.25 111 ILE A CA 1
ATOM 895 C C . ILE A 1 111 ? 8.920 6.891 6.653 1.00 95.25 111 ILE A C 1
ATOM 897 O O . ILE A 1 111 ? 8.468 6.296 7.627 1.00 95.25 111 ILE A O 1
ATOM 901 N N . GLU A 1 112 ? 9.691 7.972 6.775 1.00 94.81 112 GLU A N 1
ATOM 902 C CA . GLU A 1 112 ? 10.119 8.516 8.068 1.00 94.81 112 GLU A CA 1
ATOM 903 C C . GLU A 1 112 ? 8.930 8.869 8.965 1.00 94.81 112 GLU A C 1
ATOM 905 O O . GLU A 1 112 ? 8.923 8.531 10.146 1.00 94.81 112 GLU A O 1
ATOM 910 N N . LYS A 1 113 ? 7.879 9.486 8.405 1.00 94.81 113 LYS A N 1
ATOM 911 C CA . LYS A 1 113 ? 6.635 9.748 9.144 1.00 94.81 113 LYS A CA 1
ATOM 912 C C . LYS A 1 113 ? 5.934 8.467 9.573 1.00 94.81 113 LYS A C 1
ATOM 914 O O . LYS A 1 113 ? 5.391 8.426 10.667 1.00 94.81 113 LYS A O 1
ATOM 919 N N . CYS A 1 114 ? 5.910 7.441 8.724 1.00 95.12 114 CYS A N 1
ATOM 920 C CA . CYS A 1 114 ? 5.300 6.158 9.069 1.00 95.12 114 CYS A CA 1
ATOM 921 C C . CYS A 1 114 ? 6.069 5.449 10.192 1.00 95.12 114 CYS A C 1
ATOM 923 O O . CYS A 1 114 ? 5.445 4.822 11.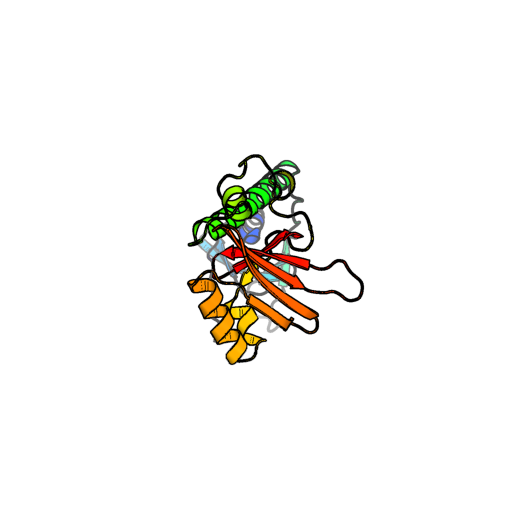044 1.00 95.12 114 CYS A O 1
ATOM 925 N N . ILE A 1 115 ? 7.400 5.553 10.211 1.00 95.62 115 ILE A N 1
ATOM 926 C CA . ILE A 1 115 ? 8.253 4.934 11.234 1.00 95.62 115 ILE A CA 1
ATOM 927 C C . ILE A 1 115 ? 8.152 5.687 12.565 1.00 95.62 115 ILE A C 1
ATOM 929 O O . ILE A 1 115 ? 7.965 5.051 13.601 1.00 95.62 115 ILE A O 1
ATOM 933 N N . ASN A 1 116 ? 8.208 7.021 12.519 1.00 94.38 116 ASN A N 1
ATOM 934 C CA . ASN A 1 116 ? 8.310 7.907 13.685 1.00 94.38 116 ASN A CA 1
ATOM 935 C C . ASN A 1 116 ? 6.975 8.572 14.070 1.00 94.38 116 ASN A C 1
ATOM 937 O O . ASN A 1 116 ? 6.962 9.678 14.610 1.00 94.38 116 ASN A O 1
ATOM 941 N N . HIS A 1 117 ? 5.841 7.954 13.739 1.00 90.62 117 HIS A N 1
ATOM 942 C CA . HIS A 1 117 ? 4.526 8.509 14.058 1.00 90.62 117 HIS A CA 1
ATOM 943 C C . HIS A 1 117 ? 4.276 8.526 15.576 1.00 90.62 117 HIS A C 1
ATOM 945 O O . HIS A 1 117 ? 4.774 7.682 16.319 1.00 90.62 117 HIS A O 1
ATOM 951 N N . GLU A 1 118 ? 3.442 9.452 16.045 1.00 87.88 118 GLU A N 1
ATOM 952 C CA . GLU A 1 118 ? 3.045 9.500 17.450 1.00 87.88 118 GLU A CA 1
ATOM 953 C C . GLU A 1 118 ? 2.066 8.364 17.771 1.00 87.88 118 GLU A C 1
ATOM 955 O O . GLU A 1 118 ? 0.979 8.287 17.181 1.00 87.88 118 GLU A O 1
ATOM 960 N N . SER A 1 119 ? 2.404 7.532 18.762 1.00 82.25 119 SER A N 1
ATOM 961 C CA . SER A 1 119 ? 1.584 6.398 19.224 1.00 82.25 119 SER A CA 1
ATOM 962 C C . SER A 1 119 ? 0.191 6.815 19.703 1.00 82.25 119 SER A C 1
ATOM 964 O O . SER A 1 119 ? -0.766 6.048 19.613 1.00 82.25 119 SER A O 1
ATOM 966 N N . ASN A 1 120 ? 0.068 8.053 20.193 1.00 81.62 120 ASN A N 1
ATOM 967 C CA . ASN A 1 120 ? -1.184 8.611 20.698 1.00 81.62 120 ASN A CA 1
ATOM 968 C C . ASN A 1 120 ? -2.022 9.310 19.611 1.00 81.62 120 ASN A C 1
ATOM 970 O O . ASN A 1 120 ? -3.150 9.728 19.895 1.00 81.62 120 ASN A O 1
ATOM 974 N N . GLY A 1 121 ? -1.525 9.400 18.376 1.00 83.88 121 GLY A N 1
ATOM 975 C CA . GLY A 1 121 ? -2.215 10.023 17.251 1.00 83.88 121 GLY A CA 1
ATOM 976 C C . GLY A 1 121 ? -3.143 9.085 16.470 1.00 83.88 121 GLY A C 1
ATOM 977 O O . GLY A 1 121 ? -3.312 7.908 16.760 1.00 83.88 121 GLY A O 1
ATOM 978 N N . THR A 1 122 ? -3.765 9.624 15.428 1.00 88.06 122 THR A N 1
ATOM 979 C CA . THR A 1 122 ? -4.461 8.869 14.377 1.00 88.06 122 THR A CA 1
ATOM 980 C C . THR A 1 122 ? -3.621 8.892 13.099 1.00 88.06 122 THR A C 1
ATOM 982 O O . THR A 1 122 ? -2.661 9.652 12.981 1.00 88.06 122 THR A O 1
ATOM 985 N N . VAL A 1 123 ? -4.012 8.115 12.088 1.00 89.94 123 VAL A N 1
ATOM 986 C CA . VAL A 1 123 ? -3.412 8.198 10.742 1.00 89.94 123 VAL A CA 1
ATOM 987 C C . VAL A 1 123 ? -3.525 9.616 10.155 1.00 89.94 123 VAL A C 1
ATOM 989 O O . VAL A 1 123 ? -2.615 10.072 9.464 1.00 89.94 123 VAL A O 1
ATOM 992 N N . TYR A 1 124 ? -4.604 10.339 10.474 1.00 90.12 124 TYR A N 1
ATOM 993 C CA . TYR A 1 124 ? -4.845 11.699 9.988 1.00 90.12 124 TYR A CA 1
ATOM 994 C C . TYR A 1 124 ? -3.997 12.738 10.723 1.00 90.12 124 TYR A C 1
ATOM 996 O O . TYR A 1 124 ? -3.370 13.575 10.077 1.00 90.12 124 TYR A O 1
ATOM 1004 N N . SER A 1 125 ? -3.927 12.672 12.060 1.00 89.56 125 SER A N 1
ATOM 1005 C CA . SER A 1 125 ? -3.113 13.617 12.842 1.00 89.56 125 SER A CA 1
ATOM 1006 C C . SER A 1 125 ? -1.622 13.450 12.542 1.00 89.56 125 SER A C 1
ATOM 1008 O O . SER A 1 125 ? -0.916 14.442 12.396 1.00 89.56 125 SER A O 1
ATOM 1010 N N . ASN A 1 126 ? -1.176 12.209 12.314 1.00 90.06 126 ASN A N 1
ATOM 1011 C CA . ASN A 1 126 ? 0.178 11.894 11.852 1.00 90.06 126 ASN A CA 1
ATOM 1012 C C . ASN A 1 126 ? 0.403 12.182 10.350 1.00 90.06 126 ASN A C 1
ATOM 1014 O O . ASN A 1 126 ? 1.500 11.973 9.833 1.00 90.06 126 ASN A O 1
ATOM 1018 N N . LYS A 1 127 ? -0.614 12.676 9.624 1.00 91.69 127 LYS A N 1
ATOM 1019 C CA . LYS A 1 127 ? -0.558 13.017 8.188 1.00 91.69 127 LYS A CA 1
ATOM 1020 C C . LYS A 1 127 ? -0.083 11.854 7.298 1.00 91.69 127 LYS A C 1
ATOM 1022 O O . LYS A 1 127 ? 0.592 12.082 6.291 1.00 91.69 127 LYS A O 1
ATOM 1027 N N . LEU A 1 128 ? -0.436 10.622 7.669 1.00 92.56 128 LEU A N 1
ATOM 1028 C CA . LEU A 1 128 ? -0.111 9.396 6.928 1.00 92.56 128 LEU A CA 1
ATOM 1029 C C . LEU A 1 128 ? -1.148 9.093 5.837 1.00 92.56 128 LEU A C 1
ATOM 1031 O O . LEU A 1 128 ? -0.829 8.479 4.826 1.00 92.56 128 LEU A O 1
ATOM 1035 N N . CYS A 1 129 ? -2.392 9.529 6.030 1.00 91.88 129 CYS A N 1
ATOM 1036 C CA . CYS A 1 129 ? -3.457 9.449 5.038 1.00 91.88 129 CYS A CA 1
ATOM 1037 C C . CYS A 1 129 ? -4.464 10.570 5.296 1.00 91.88 129 CYS A C 1
ATOM 1039 O O . CYS A 1 129 ? -4.747 10.886 6.451 1.00 91.88 129 CYS A O 1
ATOM 1041 N N . SER A 1 130 ? -5.013 11.162 4.240 1.00 88.94 130 SER A N 1
ATOM 1042 C CA . SER A 1 130 ? -6.084 12.162 4.323 1.00 88.94 130 SER A CA 1
ATOM 1043 C C . SER A 1 130 ? -7.417 11.665 3.769 1.00 88.94 130 SER A C 1
ATOM 1045 O O . SER A 1 130 ? -8.432 12.331 3.950 1.00 88.94 130 SER A O 1
ATOM 1047 N N . ASN A 1 131 ? -7.440 10.510 3.101 1.00 84.12 131 ASN A N 1
ATOM 1048 C CA . ASN A 1 131 ? -8.633 9.990 2.445 1.00 84.12 131 ASN A CA 1
ATOM 1049 C C . ASN A 1 131 ? -9.209 8.786 3.183 1.00 84.12 131 ASN A C 1
ATOM 1051 O O . ASN A 1 131 ? -8.677 7.676 3.131 1.00 84.12 131 ASN A O 1
ATOM 1055 N N . VAL A 1 132 ? -10.353 9.027 3.826 1.00 84.38 132 VAL A N 1
ATOM 1056 C CA . VAL A 1 132 ? -11.068 8.078 4.689 1.00 84.38 132 VAL A CA 1
ATOM 1057 C C . VAL A 1 132 ? -11.378 6.754 3.983 1.00 84.38 132 VAL A C 1
ATOM 1059 O O . VAL A 1 132 ? -11.382 5.701 4.618 1.00 84.38 132 VAL A O 1
ATOM 1062 N N . PHE A 1 133 ? -11.587 6.768 2.663 1.00 85.38 133 PHE A N 1
ATOM 1063 C CA . PHE A 1 133 ? -11.992 5.580 1.908 1.00 85.38 133 PHE A CA 1
ATOM 1064 C C . PHE A 1 133 ? -10.851 4.611 1.611 1.00 85.38 133 PHE A C 1
ATOM 1066 O O . PHE A 1 133 ? -11.114 3.449 1.285 1.00 85.38 133 PHE A O 1
ATOM 1073 N N . ILE A 1 134 ? -9.600 5.061 1.696 1.00 86.62 134 ILE A N 1
ATOM 1074 C CA . ILE A 1 134 ? -8.427 4.252 1.342 1.00 86.62 134 ILE A CA 1
ATOM 1075 C C . ILE A 1 134 ? -7.460 4.042 2.502 1.00 86.62 134 ILE A C 1
ATOM 1077 O O . ILE A 1 134 ? -6.456 3.351 2.330 1.00 86.62 134 ILE A O 1
ATOM 1081 N N . VAL A 1 135 ? -7.777 4.568 3.685 1.00 91.19 135 VAL A N 1
ATOM 1082 C CA . VAL A 1 135 ? -6.967 4.388 4.891 1.00 91.19 135 VAL A CA 1
ATOM 1083 C C . VAL A 1 135 ? -6.636 2.914 5.118 1.00 91.19 135 VAL A C 1
ATOM 1085 O O . VAL A 1 135 ? -7.515 2.055 5.199 1.00 91.19 135 VAL A O 1
ATOM 1088 N N . GLY A 1 136 ? -5.339 2.612 5.204 1.00 89.19 136 GLY A N 1
ATOM 1089 C CA . GLY A 1 136 ? -4.841 1.258 5.428 1.00 89.19 136 GLY A CA 1
ATOM 1090 C C . GLY A 1 136 ? -5.066 0.278 4.274 1.00 89.19 136 GLY A C 1
ATOM 1091 O O . GLY A 1 136 ? -4.699 -0.892 4.417 1.00 89.19 136 GLY A O 1
ATOM 1092 N N . LYS A 1 137 ? -5.641 0.688 3.137 1.00 95.00 137 LYS A N 1
ATOM 1093 C CA . LYS A 1 137 ? -5.704 -0.157 1.938 1.00 95.00 137 LYS A CA 1
ATOM 1094 C C . LYS A 1 137 ? -4.315 -0.261 1.326 1.00 95.00 137 LYS A C 1
ATOM 1096 O O . LYS A 1 137 ? -3.632 0.744 1.169 1.00 95.00 137 LYS A O 1
ATOM 1101 N N . VAL A 1 138 ? -3.924 -1.480 0.973 1.00 96.62 138 VAL A N 1
ATOM 1102 C CA . VAL A 1 138 ? -2.616 -1.785 0.388 1.00 96.62 138 VAL A CA 1
ATOM 1103 C C . VAL A 1 138 ? -2.823 -2.379 -0.995 1.00 96.62 138 VAL A C 1
ATOM 1105 O O . VAL A 1 138 ? -3.658 -3.271 -1.164 1.00 96.62 138 VAL A O 1
ATOM 1108 N N . ILE A 1 139 ? -2.054 -1.896 -1.962 1.00 96.06 139 ILE A N 1
ATOM 1109 C CA . ILE A 1 139 ? -1.969 -2.449 -3.309 1.00 96.06 139 ILE A CA 1
ATOM 1110 C C . ILE A 1 139 ? -0.532 -2.913 -3.514 1.00 96.06 139 ILE A C 1
ATOM 1112 O O . ILE A 1 139 ? 0.401 -2.117 -3.466 1.00 96.06 139 ILE A O 1
ATOM 1116 N N . THR A 1 140 ? -0.352 -4.216 -3.706 1.00 96.94 140 THR A N 1
ATOM 1117 C CA . THR A 1 140 ? 0.974 -4.803 -3.905 1.00 96.94 140 THR A CA 1
ATOM 1118 C C . THR A 1 140 ? 1.412 -4.675 -5.358 1.00 96.94 140 THR A C 1
ATOM 1120 O O . THR A 1 140 ? 0.596 -4.809 -6.273 1.00 96.94 140 THR A O 1
ATOM 1123 N N . VAL A 1 141 ? 2.711 -4.506 -5.591 1.00 96.44 141 VAL A N 1
ATOM 1124 C CA . VAL A 1 141 ? 3.317 -4.515 -6.929 1.00 96.44 141 VAL A CA 1
ATOM 1125 C C . VAL A 1 141 ? 2.981 -5.819 -7.652 1.00 96.44 141 VAL A C 1
ATOM 1127 O O . VAL A 1 141 ? 2.538 -5.786 -8.795 1.00 96.44 141 VAL A O 1
ATOM 1130 N N . SER A 1 142 ? 3.026 -6.962 -6.958 1.00 96.19 142 SER A N 1
ATOM 1131 C CA . SER A 1 142 ? 2.616 -8.271 -7.497 1.00 96.19 142 SER A CA 1
ATOM 1132 C C . SER A 1 142 ? 1.166 -8.327 -7.992 1.00 96.19 142 SER A C 1
ATOM 1134 O O . SER A 1 142 ? 0.827 -9.179 -8.813 1.00 96.19 142 SER A O 1
ATOM 1136 N N . ARG A 1 143 ? 0.285 -7.453 -7.490 1.00 95.25 143 ARG A N 1
ATOM 1137 C CA . ARG A 1 143 ? -1.079 -7.304 -8.006 1.00 95.25 143 ARG A CA 1
ATOM 1138 C C . ARG A 1 143 ? -1.112 -6.391 -9.227 1.00 95.25 143 ARG A C 1
ATOM 1140 O O . ARG A 1 143 ? -1.824 -6.715 -10.168 1.00 95.25 143 ARG A O 1
ATOM 1147 N N . LEU A 1 144 ? -0.343 -5.303 -9.224 1.00 94.94 144 LEU A N 1
ATOM 1148 C CA . LEU A 1 144 ? -0.262 -4.344 -10.333 1.00 94.94 144 LEU A CA 1
ATOM 1149 C C . LEU A 1 144 ? 0.278 -4.990 -11.611 1.00 94.94 144 LEU A C 1
ATOM 1151 O O . LEU A 1 144 ? -0.323 -4.845 -12.669 1.00 94.94 144 LEU A O 1
ATOM 1155 N N . VAL A 1 145 ? 1.344 -5.784 -11.498 1.00 95.06 145 VAL A N 1
ATOM 1156 C CA . VAL A 1 145 ? 1.993 -6.437 -12.649 1.00 95.06 145 VAL A CA 1
ATOM 1157 C C . VAL A 1 145 ? 1.084 -7.410 -13.406 1.00 95.06 145 VAL A C 1
ATOM 1159 O O . VAL A 1 145 ? 1.364 -7.723 -14.552 1.00 95.06 145 VAL A O 1
ATOM 1162 N N . ARG A 1 146 ? -0.023 -7.874 -12.804 1.00 94.94 146 ARG A N 1
ATOM 1163 C CA . ARG A 1 146 ? -1.019 -8.727 -13.486 1.00 94.94 146 ARG A CA 1
ATOM 1164 C C . ARG A 1 146 ? -1.844 -7.973 -14.529 1.00 94.94 146 ARG A C 1
ATOM 1166 O O . ARG A 1 146 ? -2.558 -8.604 -15.297 1.00 94.94 146 ARG A O 1
ATOM 1173 N N . HIS A 1 147 ? -1.785 -6.646 -14.501 1.00 95.12 147 HIS A N 1
ATOM 1174 C CA . HIS A 1 147 ? -2.552 -5.745 -15.355 1.00 95.12 147 HIS A CA 1
ATOM 1175 C C . HIS A 1 147 ? -1.659 -4.930 -16.304 1.00 95.12 147 HIS A C 1
ATOM 1177 O O . HIS A 1 147 ? -2.140 -4.013 -16.960 1.00 95.12 147 HIS A O 1
ATOM 1183 N N . MET A 1 148 ? -0.363 -5.239 -16.356 1.00 94.81 148 MET A N 1
ATOM 1184 C CA . MET A 1 148 ? 0.622 -4.560 -17.198 1.00 94.81 148 MET A CA 1
ATOM 1185 C C . MET A 1 148 ? 1.177 -5.523 -18.242 1.00 94.81 148 MET A C 1
ATOM 1187 O O . MET A 1 148 ? 1.182 -6.736 -18.035 1.00 94.81 148 MET A O 1
ATOM 1191 N N . ASP A 1 149 ? 1.694 -4.977 -19.339 1.00 94.69 149 ASP A N 1
ATOM 1192 C CA . ASP A 1 149 ? 2.469 -5.742 -20.310 1.00 94.69 149 ASP A CA 1
ATOM 1193 C C . ASP A 1 149 ? 3.843 -6.155 -19.748 1.00 94.69 149 ASP A C 1
ATOM 1195 O O . ASP A 1 149 ? 4.392 -5.533 -18.835 1.00 94.69 149 ASP A O 1
ATOM 1199 N N . GLU A 1 150 ? 4.430 -7.216 -20.304 1.00 95.50 150 GLU A N 1
ATOM 1200 C CA . GLU A 1 150 ? 5.686 -7.783 -19.796 1.00 95.50 150 GLU A CA 1
ATOM 1201 C C . GLU A 1 150 ? 6.859 -6.793 -19.804 1.00 95.50 150 GLU A C 1
ATOM 1203 O O . GLU A 1 150 ? 7.719 -6.844 -18.918 1.00 95.50 150 GLU A O 1
ATOM 1208 N N . LEU A 1 151 ? 6.911 -5.892 -20.790 1.00 95.81 151 LEU A N 1
ATOM 1209 C CA . LEU A 1 151 ? 7.979 -4.903 -20.901 1.00 95.81 151 LEU A CA 1
ATOM 1210 C C . LEU A 1 151 ? 7.859 -3.866 -19.780 1.00 95.81 151 LEU A C 1
ATOM 1212 O O . LEU A 1 151 ? 8.858 -3.550 -19.130 1.00 95.81 151 LEU A O 1
ATOM 1216 N N . ALA A 1 152 ? 6.646 -3.380 -19.515 1.00 95.81 152 ALA A N 1
ATOM 1217 C CA . ALA A 1 152 ? 6.357 -2.502 -18.390 1.00 95.81 152 ALA A CA 1
ATOM 1218 C C . ALA A 1 152 ? 6.652 -3.180 -17.047 1.00 95.81 152 ALA A C 1
ATOM 1220 O O . ALA A 1 152 ? 7.255 -2.554 -16.178 1.00 95.81 152 ALA A O 1
ATOM 1221 N N . VAL A 1 153 ? 6.324 -4.469 -16.887 1.00 97.00 153 VAL A N 1
ATOM 1222 C CA . VAL A 1 153 ? 6.643 -5.232 -15.667 1.00 97.00 153 VAL A CA 1
ATOM 1223 C C . VAL A 1 153 ? 8.151 -5.319 -15.434 1.00 97.00 153 VAL A C 1
ATOM 1225 O O . VAL A 1 153 ? 8.606 -5.082 -14.312 1.00 97.00 153 VAL A O 1
ATOM 1228 N N . LYS A 1 154 ? 8.934 -5.651 -16.470 1.00 96.69 154 LYS A N 1
ATOM 1229 C CA . LYS A 1 154 ? 10.403 -5.697 -16.373 1.00 96.69 154 LYS A CA 1
ATOM 1230 C C . LYS A 1 154 ? 10.959 -4.330 -15.978 1.00 96.69 154 LYS A C 1
ATOM 1232 O O . LYS A 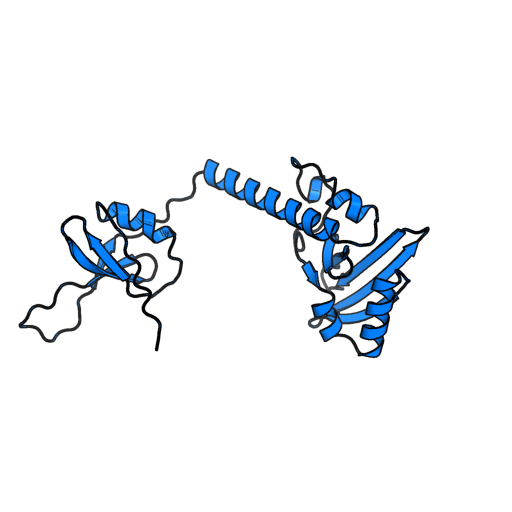1 154 ? 11.699 -4.245 -15.003 1.00 96.69 154 LYS A O 1
ATOM 1237 N N . LYS A 1 155 ? 10.528 -3.266 -16.667 1.00 96.56 155 LYS A N 1
ATOM 1238 C CA . LYS A 1 155 ? 10.944 -1.888 -16.369 1.00 96.56 155 LYS A CA 1
ATOM 1239 C C . LYS A 1 155 ? 10.592 -1.477 -14.942 1.00 96.56 155 LYS A C 1
ATOM 1241 O O . LYS A 1 155 ? 11.468 -0.994 -14.239 1.00 96.56 155 LYS A O 1
ATOM 1246 N N . LEU A 1 156 ? 9.360 -1.714 -14.491 1.00 97.12 156 LEU A N 1
ATOM 1247 C CA . LEU A 1 156 ? 8.921 -1.378 -13.135 1.00 97.12 156 LEU A CA 1
ATOM 1248 C C . LEU A 1 156 ? 9.797 -2.056 -12.075 1.00 97.12 156 LEU A C 1
ATOM 1250 O O . LEU A 1 156 ? 10.234 -1.397 -11.137 1.00 97.12 156 LEU A O 1
ATOM 1254 N N . LYS A 1 157 ? 10.079 -3.357 -12.229 1.00 95.69 157 LYS A N 1
ATOM 1255 C CA . LYS A 1 157 ? 10.935 -4.099 -11.291 1.00 95.69 157 LYS A CA 1
ATOM 1256 C C . LYS A 1 157 ? 12.352 -3.533 -11.240 1.00 95.69 157 LYS A C 1
ATOM 1258 O O . LYS A 1 157 ? 12.855 -3.306 -10.146 1.00 95.69 157 LYS A O 1
ATOM 1263 N N . THR A 1 158 ? 12.962 -3.266 -12.395 1.00 96.25 158 THR A N 1
ATOM 1264 C CA . THR A 1 158 ? 14.279 -2.615 -12.459 1.00 96.25 158 THR A CA 1
ATOM 1265 C C . THR A 1 158 ? 14.243 -1.248 -11.782 1.00 96.25 158 THR A C 1
ATOM 1267 O O . THR A 1 158 ? 15.094 -0.957 -10.952 1.00 96.25 158 THR A O 1
ATOM 1270 N N . CYS A 1 159 ? 13.210 -0.443 -12.046 1.00 95.88 159 CYS A N 1
ATOM 1271 C CA . CYS A 1 159 ? 13.102 0.902 -11.486 1.00 95.88 159 CYS A CA 1
ATOM 1272 C C . CYS A 1 159 ? 12.926 0.919 -9.965 1.00 95.88 159 CYS A C 1
ATOM 1274 O O . CYS A 1 159 ? 13.448 1.814 -9.306 1.00 95.88 159 CYS A O 1
ATOM 1276 N N . LEU A 1 160 ? 12.220 -0.068 -9.406 1.00 95.56 160 LEU A N 1
ATOM 1277 C CA . LEU A 1 160 ? 12.077 -0.234 -7.960 1.00 95.56 160 LEU A CA 1
ATOM 1278 C C . LEU A 1 160 ? 13.392 -0.651 -7.292 1.00 95.56 160 LEU A C 1
ATOM 1280 O O . LEU A 1 160 ? 13.674 -0.161 -6.210 1.00 95.56 160 LEU A O 1
ATOM 1284 N N . VAL A 1 161 ? 14.191 -1.514 -7.928 1.00 94.12 161 VAL A N 1
ATOM 1285 C CA . VAL A 1 161 ? 15.481 -1.982 -7.383 1.00 94.12 161 VAL A CA 1
ATOM 1286 C C . VAL A 1 161 ? 16.566 -0.911 -7.498 1.00 94.12 161 VAL A C 1
ATOM 1288 O O . VAL A 1 161 ? 17.323 -0.682 -6.562 1.00 94.12 161 VAL A O 1
ATOM 1291 N N . GLU A 1 162 ? 16.649 -0.244 -8.646 1.00 93.62 162 GLU A N 1
ATOM 1292 C CA . GLU A 1 162 ? 17.682 0.763 -8.921 1.00 93.62 162 GLU A CA 1
ATOM 1293 C C . GLU A 1 162 ? 17.293 2.163 -8.420 1.00 93.62 162 GLU A C 1
ATOM 1295 O O . GLU A 1 162 ? 18.087 3.104 -8.493 1.00 93.62 162 GLU A O 1
ATOM 1300 N N . HIS A 1 163 ? 16.073 2.309 -7.893 1.00 94.38 163 HIS A N 1
ATOM 1301 C CA . HIS A 1 163 ? 15.494 3.577 -7.460 1.00 94.38 163 HIS A CA 1
ATOM 1302 C C . HIS A 1 163 ? 15.557 4.648 -8.560 1.00 94.38 163 HIS A C 1
ATOM 1304 O O . HIS A 1 163 ? 16.037 5.758 -8.333 1.00 94.38 163 HIS A O 1
ATOM 1310 N N . ILE A 1 164 ? 15.095 4.324 -9.768 1.00 93.88 164 ILE A N 1
ATOM 1311 C CA . ILE A 1 164 ? 15.090 5.242 -10.919 1.00 93.88 164 ILE A CA 1
ATOM 1312 C C . ILE A 1 164 ? 13.668 5.626 -11.337 1.00 93.88 164 ILE A C 1
ATOM 1314 O O . ILE A 1 164 ? 12.676 5.023 -10.921 1.00 93.88 164 ILE A O 1
ATOM 1318 N N . ASN A 1 165 ? 13.572 6.672 -12.157 1.00 96.19 165 ASN A N 1
ATOM 1319 C CA . ASN A 1 165 ? 12.297 7.235 -12.585 1.00 96.19 165 ASN A CA 1
ATOM 1320 C C . ASN A 1 165 ? 11.513 6.258 -13.467 1.00 96.19 165 ASN A C 1
ATOM 1322 O O . ASN A 1 165 ? 12.065 5.625 -14.366 1.00 96.19 165 ASN A O 1
ATOM 1326 N N . PHE A 1 166 ? 10.201 6.198 -13.255 1.00 96.69 166 PHE A N 1
ATOM 1327 C CA . PHE A 1 166 ? 9.301 5.360 -14.038 1.00 96.69 166 PHE A CA 1
ATOM 1328 C C . PHE A 1 166 ? 7.913 5.977 -14.088 1.00 96.69 166 PHE A C 1
ATOM 1330 O O . PHE A 1 166 ? 7.367 6.348 -13.054 1.00 96.69 166 PHE A O 1
ATOM 1337 N N . VAL A 1 167 ? 7.314 6.036 -15.274 1.00 97.19 167 VAL A N 1
ATOM 1338 C CA . VAL A 1 167 ? 5.919 6.449 -15.437 1.00 97.19 167 VAL A CA 1
ATOM 1339 C C . VAL A 1 167 ? 5.222 5.472 -16.364 1.00 97.19 167 VAL A C 1
ATOM 1341 O O . VAL A 1 167 ? 5.701 5.206 -17.467 1.00 97.19 167 VAL A O 1
ATOM 1344 N N . HIS A 1 168 ? 4.088 4.934 -15.927 1.00 96.94 168 HIS A N 1
ATOM 1345 C CA . HIS A 1 168 ? 3.293 4.035 -16.754 1.00 96.94 168 HIS A CA 1
ATOM 1346 C C . HIS A 1 168 ? 1.815 4.092 -16.379 1.00 96.94 168 HIS A C 1
ATOM 1348 O O . HIS A 1 168 ? 1.458 4.066 -15.200 1.00 96.94 168 HIS A O 1
ATOM 1354 N N . SER A 1 169 ? 0.958 4.148 -17.399 1.00 96.38 169 SER A N 1
ATOM 1355 C CA . SER A 1 169 ? -0.497 4.104 -17.257 1.00 96.38 169 SER A CA 1
ATOM 1356 C C . SER A 1 169 ? -1.050 2.790 -17.799 1.00 96.38 169 SER A C 1
ATOM 1358 O O . SER A 1 169 ? -0.619 2.331 -18.851 1.00 96.38 169 SER A O 1
ATOM 1360 N N . PHE A 1 170 ? -2.013 2.207 -17.093 1.00 95.38 170 PHE A N 1
ATOM 1361 C CA . PHE A 1 170 ? -2.614 0.907 -17.402 1.00 95.38 170 PHE A CA 1
ATOM 1362 C C . PHE A 1 170 ? -4.040 0.837 -16.836 1.00 95.38 170 PHE A C 1
ATOM 1364 O O . PHE A 1 170 ? -4.445 1.683 -16.034 1.00 95.38 170 PHE A O 1
ATOM 1371 N N . ASP A 1 171 ? -4.827 -0.155 -17.253 1.00 93.44 171 ASP A N 1
ATOM 1372 C CA . ASP A 1 171 ? -6.159 -0.385 -16.684 1.00 93.44 171 ASP A CA 1
ATOM 1373 C C . ASP A 1 171 ? -6.076 -1.291 -15.451 1.00 93.44 171 ASP A C 1
ATOM 1375 O O . ASP A 1 171 ? -5.604 -2.424 -15.521 1.00 93.44 171 ASP A O 1
ATOM 1379 N N . LEU A 1 172 ? -6.559 -0.803 -14.309 1.00 90.94 172 LEU A N 1
ATOM 1380 C CA . LEU A 1 172 ? -6.652 -1.567 -13.071 1.00 90.94 172 LEU A CA 1
ATOM 1381 C C . LEU A 1 172 ? -8.122 -1.680 -12.655 1.00 90.94 172 LEU A C 1
ATOM 1383 O O . LEU A 1 172 ? -8.687 -0.761 -12.063 1.00 90.94 172 LEU A O 1
ATOM 1387 N N . PHE A 1 173 ? -8.736 -2.829 -12.944 1.00 82.50 173 PHE A N 1
ATOM 1388 C CA . PHE A 1 173 ? -10.152 -3.115 -12.660 1.00 82.50 173 PHE A CA 1
ATOM 1389 C C . PHE A 1 173 ? -11.127 -2.125 -13.328 1.00 82.50 173 PHE A C 1
ATOM 1391 O O . PHE A 1 173 ? -12.062 -1.648 -12.683 1.00 82.50 173 PHE A O 1
ATOM 1398 N N . GLY A 1 174 ? -10.911 -1.786 -14.603 1.00 84.50 174 GLY A N 1
ATOM 1399 C CA . GLY A 1 174 ? -11.755 -0.832 -15.331 1.00 84.50 174 GLY A CA 1
ATOM 1400 C C . GLY A 1 174 ? -11.548 0.626 -14.907 1.00 84.50 174 GLY A C 1
ATOM 1401 O O . GLY A 1 174 ? -12.389 1.483 -15.189 1.00 84.50 174 GLY A O 1
ATOM 1402 N N . THR A 1 175 ? -10.463 0.905 -14.178 1.00 88.62 175 THR A N 1
ATOM 1403 C CA . THR A 1 175 ? -10.063 2.243 -13.738 1.00 88.62 175 THR A CA 1
ATOM 1404 C C . THR A 1 175 ? -8.687 2.567 -14.309 1.00 88.62 175 THR A C 1
ATOM 1406 O O . THR A 1 175 ? -7.753 1.784 -14.158 1.00 88.62 175 THR A O 1
ATOM 1409 N N . ASN A 1 176 ? -8.538 3.748 -14.915 1.00 92.44 176 ASN A N 1
ATOM 1410 C CA . ASN A 1 176 ? -7.248 4.217 -15.418 1.00 92.44 176 ASN A CA 1
ATOM 1411 C C . ASN A 1 176 ? -6.302 4.463 -14.232 1.00 92.44 176 ASN A C 1
ATOM 1413 O O . ASN A 1 176 ? -6.542 5.353 -13.410 1.00 92.44 176 ASN A O 1
ATOM 1417 N N . ALA A 1 177 ? -5.259 3.645 -14.138 1.00 95.81 177 ALA A N 1
ATOM 1418 C CA . ALA A 1 177 ? -4.227 3.722 -13.123 1.00 95.81 177 ALA A CA 1
ATOM 1419 C C . ALA A 1 177 ? -2.941 4.301 -13.718 1.00 95.81 177 ALA A C 1
ATOM 1421 O O . ALA A 1 177 ? -2.589 3.994 -14.854 1.00 95.81 177 ALA A O 1
ATOM 1422 N N . CYS A 1 178 ? -2.221 5.103 -12.938 1.00 96.69 178 CYS A N 1
ATOM 1423 C CA . CYS A 1 178 ? -0.900 5.622 -13.287 1.00 96.69 178 CYS A CA 1
ATOM 1424 C C . CYS A 1 178 ? 0.060 5.384 -12.123 1.00 96.69 178 CYS A C 1
ATOM 1426 O O . CYS A 1 178 ? -0.267 5.743 -10.990 1.00 96.69 178 CYS A O 1
ATOM 1428 N N . ILE A 1 179 ? 1.218 4.783 -12.392 1.00 97.69 179 ILE A N 1
ATOM 1429 C CA . ILE A 1 179 ? 2.336 4.720 -11.446 1.00 97.69 179 ILE A CA 1
ATOM 1430 C C . ILE A 1 179 ? 3.371 5.741 -11.875 1.00 97.69 179 ILE A C 1
ATOM 1432 O O . ILE A 1 179 ? 3.774 5.755 -13.035 1.00 97.69 179 ILE A O 1
ATOM 1436 N N . GLU A 1 180 ? 3.824 6.529 -10.913 1.00 97.62 180 GLU A N 1
ATOM 1437 C CA . GLU A 1 180 ? 4.898 7.500 -11.059 1.00 97.62 180 GLU A CA 1
ATOM 1438 C C . GLU A 1 180 ? 5.923 7.237 -9.955 1.00 97.62 180 GLU A C 1
ATOM 1440 O O . GLU A 1 180 ? 5.641 7.457 -8.780 1.00 97.62 180 GLU A O 1
ATOM 1445 N N . LEU A 1 181 ? 7.094 6.721 -10.326 1.00 97.25 181 LEU A N 1
ATOM 1446 C CA . LEU A 1 181 ? 8.277 6.616 -9.476 1.00 97.25 181 LEU A CA 1
ATOM 1447 C C . LEU A 1 181 ? 9.223 7.760 -9.830 1.00 97.25 181 LEU A C 1
ATOM 1449 O O . LEU A 1 181 ? 9.467 8.029 -11.008 1.00 97.25 181 LEU A O 1
ATOM 1453 N N . SER A 1 182 ? 9.756 8.423 -8.812 1.00 95.19 182 SER A N 1
ATOM 1454 C CA . SER A 1 182 ? 10.654 9.564 -8.958 1.00 95.19 182 SER A CA 1
ATOM 1455 C C . SER A 1 182 ? 11.814 9.477 -7.975 1.00 95.19 182 SER A C 1
ATOM 1457 O O . SER A 1 182 ? 11.633 9.107 -6.812 1.00 95.19 182 SER A O 1
ATOM 1459 N N . ARG A 1 183 ? 13.002 9.859 -8.440 1.00 91.81 183 ARG A N 1
ATOM 1460 C CA . ARG A 1 183 ? 14.195 10.089 -7.634 1.00 91.81 183 ARG A CA 1
ATOM 1461 C C . ARG A 1 183 ? 14.608 11.549 -7.757 1.00 91.81 183 ARG A C 1
ATOM 1463 O O . ARG A 1 183 ? 15.075 11.974 -8.809 1.00 91.81 183 ARG A O 1
ATOM 1470 N N . ASN A 1 184 ? 14.460 12.292 -6.664 1.00 88.12 184 ASN A N 1
ATOM 1471 C CA . ASN A 1 184 ? 14.847 13.699 -6.566 1.00 88.12 184 ASN A CA 1
ATOM 1472 C C . ASN A 1 184 ? 15.880 13.856 -5.451 1.00 88.12 184 ASN A C 1
ATOM 1474 O O . ASN A 1 184 ? 15.558 13.541 -4.310 1.00 88.12 184 ASN A O 1
ATOM 1478 N N . ASN A 1 185 ? 17.078 14.368 -5.756 1.00 77.81 185 ASN A N 1
ATOM 1479 C CA . ASN A 1 185 ? 18.139 14.653 -4.772 1.00 77.81 185 ASN A CA 1
ATOM 1480 C C . ASN A 1 185 ? 18.317 13.515 -3.744 1.00 77.81 185 ASN A C 1
ATOM 1482 O O . ASN A 1 185 ? 18.177 13.727 -2.543 1.00 77.81 185 ASN A O 1
ATOM 1486 N N . ASP A 1 186 ? 18.515 12.292 -4.249 1.00 74.44 186 ASP A N 1
ATOM 1487 C CA . ASP A 1 186 ? 18.648 11.035 -3.487 1.00 74.44 186 ASP A CA 1
ATOM 1488 C C . ASP A 1 186 ? 17.423 10.540 -2.705 1.00 74.44 186 ASP A C 1
ATOM 1490 O O . ASP A 1 186 ? 17.468 9.487 -2.074 1.00 74.44 186 ASP A O 1
ATOM 1494 N N . CYS A 1 187 ? 16.284 11.215 -2.825 1.00 88.12 187 CYS A N 1
ATOM 1495 C CA . CYS A 1 187 ? 15.018 10.768 -2.263 1.00 88.12 187 CYS A CA 1
ATOM 1496 C C . CYS A 1 187 ? 14.202 10.017 -3.320 1.00 88.12 187 CYS A C 1
ATOM 1498 O O . CYS A 1 187 ? 13.746 10.607 -4.305 1.00 88.12 187 CYS A O 1
ATOM 1500 N N . PHE A 1 188 ? 14.004 8.714 -3.109 1.00 94.81 188 PHE A N 1
ATOM 1501 C CA . PHE A 1 188 ? 13.143 7.887 -3.950 1.00 94.81 188 PHE A CA 1
ATOM 1502 C C . PHE A 1 188 ? 11.711 7.863 -3.410 1.00 94.81 188 PHE A C 1
ATOM 1504 O O . PHE A 1 188 ? 11.461 7.666 -2.216 1.00 94.81 188 PHE A O 1
ATOM 1511 N N . SER A 1 189 ? 10.741 8.075 -4.293 1.00 95.62 189 SER A N 1
ATOM 1512 C CA . SER A 1 189 ? 9.326 8.059 -3.941 1.00 95.62 189 SER A CA 1
ATOM 1513 C C . SER A 1 189 ? 8.473 7.563 -5.098 1.00 95.62 189 SER A C 1
ATOM 1515 O O . SER A 1 189 ? 8.859 7.655 -6.260 1.00 95.62 189 SER A O 1
ATOM 1517 N N . GLY A 1 190 ? 7.288 7.053 -4.777 1.00 96.62 190 GLY A N 1
ATOM 1518 C CA . GLY A 1 190 ? 6.351 6.576 -5.780 1.00 96.62 190 GLY A CA 1
ATOM 1519 C C . GLY A 1 190 ? 4.912 6.896 -5.422 1.00 96.62 190 GLY A C 1
ATOM 1520 O O . GLY A 1 190 ? 4.538 6.846 -4.249 1.00 96.62 190 GLY A O 1
ATOM 1521 N N . VAL A 1 191 ? 4.099 7.186 -6.431 1.00 97.31 191 VAL A N 1
ATOM 1522 C CA . VAL A 1 191 ? 2.657 7.391 -6.296 1.00 97.31 191 VAL A CA 1
ATOM 1523 C C . VAL A 1 191 ? 1.930 6.522 -7.313 1.00 97.31 191 VAL A C 1
ATOM 1525 O O . VAL A 1 191 ? 2.264 6.506 -8.494 1.00 97.31 191 VAL A O 1
ATOM 1528 N N . LEU A 1 192 ? 0.911 5.808 -6.847 1.00 97.19 192 LEU A N 1
ATOM 1529 C CA . LEU A 1 192 ? -0.080 5.140 -7.680 1.00 97.19 192 LEU A CA 1
ATOM 1530 C C . LEU A 1 192 ? -1.373 5.951 -7.614 1.00 97.19 192 LEU A C 1
ATOM 1532 O O . LEU A 1 192 ? -1.961 6.093 -6.543 1.00 97.19 192 LEU A O 1
ATOM 1536 N N . THR A 1 193 ? -1.835 6.448 -8.754 1.00 96.75 193 THR A N 1
ATOM 1537 C CA . THR A 1 193 ? -3.086 7.201 -8.873 1.00 96.75 193 THR A CA 1
ATOM 1538 C C . THR A 1 193 ? -4.126 6.370 -9.610 1.00 96.75 193 THR A C 1
ATOM 1540 O O . THR A 1 193 ? -3.889 5.957 -10.740 1.00 96.75 193 THR A O 1
ATOM 1543 N N . LEU A 1 194 ? -5.298 6.173 -9.006 1.00 94.25 194 LEU A N 1
ATOM 1544 C CA . LEU A 1 194 ? -6.477 5.596 -9.649 1.00 94.25 194 LEU A CA 1
ATOM 1545 C C . LEU A 1 194 ? -7.440 6.725 -10.020 1.00 94.25 194 LEU A C 1
ATOM 1547 O O . LEU A 1 194 ? -8.033 7.369 -9.148 1.00 94.25 194 LEU A O 1
ATOM 1551 N N . ARG A 1 195 ? -7.587 6.981 -11.322 1.00 90.56 195 ARG A N 1
ATOM 1552 C CA . ARG A 1 195 ? -8.418 8.069 -11.845 1.00 90.56 195 ARG A CA 1
ATOM 1553 C C . ARG A 1 195 ? -9.873 7.638 -11.938 1.00 90.56 195 ARG A C 1
ATOM 1555 O O . ARG A 1 195 ? -10.235 6.808 -12.774 1.00 90.56 195 ARG A O 1
ATOM 1562 N N . LYS A 1 196 ? -10.731 8.234 -11.111 1.00 84.31 196 LYS A N 1
ATOM 1563 C CA . LYS A 1 196 ? -12.173 7.963 -11.116 1.00 84.31 196 LYS A CA 1
ATOM 1564 C C . LYS A 1 196 ? -12.901 9.017 -11.942 1.00 84.31 196 LYS A C 1
ATOM 1566 O O . LYS A 1 196 ? -12.722 10.207 -11.735 1.00 84.31 196 LYS A O 1
ATOM 1571 N N . ARG A 1 197 ? -13.784 8.589 -12.852 1.00 72.19 197 ARG A N 1
ATOM 1572 C CA . ARG A 1 197 ? -14.494 9.498 -13.780 1.00 72.19 197 ARG A CA 1
ATOM 1573 C C . ARG A 1 197 ? -15.374 10.5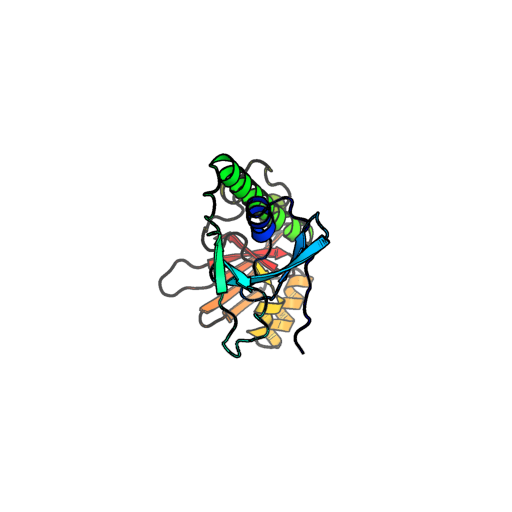59 -13.096 1.00 72.19 197 ARG A C 1
ATOM 1575 O O . ARG A 1 197 ? -15.618 11.596 -13.693 1.00 72.19 197 ARG A O 1
ATOM 1582 N N . LYS A 1 198 ? -15.906 10.278 -11.900 1.00 75.56 198 LYS A N 1
ATOM 1583 C CA . LYS A 1 198 ? -16.895 11.127 -11.197 1.00 75.56 198 LYS A CA 1
ATOM 1584 C C . LYS A 1 198 ? -16.549 11.413 -9.730 1.00 75.56 198 LYS A C 1
ATOM 1586 O O . LYS A 1 198 ? -17.384 11.923 -8.994 1.00 75.56 198 LYS A O 1
ATOM 1591 N N . LEU A 1 199 ? -15.364 11.014 -9.278 1.00 74.62 199 LEU A N 1
ATOM 1592 C CA . LEU A 1 199 ? -14.937 11.126 -7.883 1.00 74.62 199 LEU A CA 1
ATOM 1593 C C . LEU A 1 199 ? -13.493 11.612 -7.843 1.00 74.62 199 LEU A C 1
ATOM 1595 O O . LEU A 1 199 ? -12.783 11.523 -8.842 1.00 74.62 199 LEU A O 1
ATOM 1599 N N . ASN A 1 200 ? -13.053 12.065 -6.672 1.00 82.56 200 ASN A N 1
ATOM 1600 C CA . ASN A 1 200 ? -11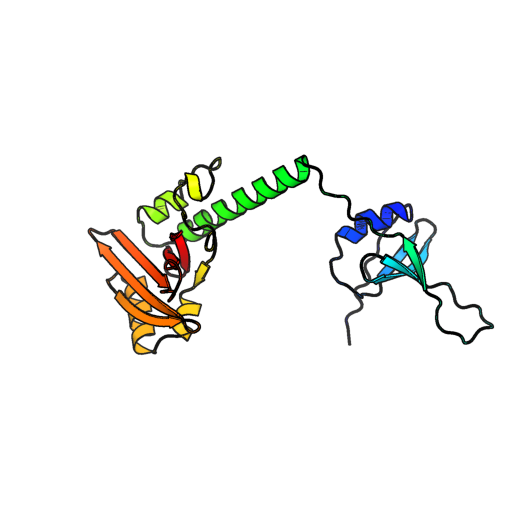.644 12.354 -6.443 1.00 82.56 200 ASN A CA 1
ATOM 1601 C C . ASN A 1 200 ? -10.789 11.117 -6.752 1.00 82.56 200 ASN A C 1
ATOM 1603 O O . ASN A 1 200 ? -11.199 9.976 -6.502 1.00 82.56 200 ASN A O 1
ATOM 1607 N N . ASN A 1 201 ? -9.601 11.363 -7.299 1.00 88.38 201 ASN A N 1
ATOM 1608 C CA . ASN A 1 201 ? -8.626 10.313 -7.552 1.00 88.38 201 ASN A CA 1
ATOM 1609 C C . ASN A 1 201 ? -8.215 9.664 -6.229 1.00 88.38 201 ASN A C 1
ATOM 1611 O O . ASN A 1 201 ? -8.024 10.361 -5.237 1.00 88.38 201 ASN A O 1
ATOM 1615 N N . GLU A 1 202 ? -8.055 8.344 -6.230 1.00 93.12 202 GLU A N 1
ATOM 1616 C CA . GLU A 1 202 ? -7.440 7.648 -5.100 1.00 93.12 202 GLU A CA 1
ATOM 1617 C C . GLU A 1 202 ? -5.937 7.577 -5.342 1.00 93.12 202 GLU A C 1
ATOM 1619 O O . GLU A 1 202 ? -5.490 7.055 -6.363 1.00 93.12 202 GLU A O 1
ATOM 1624 N N . GLN A 1 203 ? -5.157 8.098 -4.408 1.00 95.06 203 GLN A N 1
ATOM 1625 C CA . GLN A 1 203 ? -3.707 8.104 -4.453 1.00 95.06 203 GLN A CA 1
ATOM 1626 C C . GLN A 1 203 ? -3.148 7.214 -3.355 1.00 95.06 203 GLN A C 1
ATOM 1628 O O . GLN A 1 203 ? -3.484 7.330 -2.173 1.00 95.06 203 GLN A O 1
ATOM 1633 N N . TYR A 1 204 ? -2.233 6.347 -3.756 1.00 97.19 204 TYR A N 1
ATOM 1634 C CA . TYR A 1 204 ? -1.491 5.470 -2.877 1.00 97.19 204 TYR A CA 1
ATOM 1635 C C . TYR A 1 204 ? -0.015 5.842 -2.953 1.00 97.19 204 TYR A C 1
ATOM 1637 O O . TYR A 1 204 ? 0.531 6.000 -4.042 1.00 97.19 204 TYR A O 1
ATOM 1645 N N . GLN A 1 205 ? 0.635 5.968 -1.802 1.00 97.25 205 GLN A N 1
ATOM 1646 C CA . GLN A 1 205 ? 2.059 6.266 -1.712 1.00 97.25 205 GLN A CA 1
ATOM 1647 C C . GLN A 1 205 ? 2.845 4.957 -1.620 1.00 97.25 205 GLN A C 1
ATOM 1649 O O . GLN A 1 205 ? 2.448 4.041 -0.892 1.00 97.25 205 GLN A O 1
ATOM 1654 N N . LEU A 1 206 ? 3.956 4.866 -2.347 1.00 97.62 206 LEU A N 1
ATOM 1655 C CA . LEU A 1 206 ? 4.910 3.769 -2.230 1.00 97.62 206 LEU A CA 1
ATOM 1656 C C . LEU A 1 206 ? 5.492 3.776 -0.811 1.00 97.62 206 LEU A C 1
ATOM 1658 O O . LEU A 1 206 ? 6.082 4.773 -0.388 1.00 97.62 206 LEU A O 1
ATOM 1662 N N . ILE A 1 207 ? 5.277 2.686 -0.074 1.00 97.31 207 ILE A N 1
ATOM 1663 C CA . ILE A 1 207 ? 5.715 2.546 1.324 1.00 97.31 207 ILE A CA 1
ATOM 1664 C C . ILE A 1 207 ? 6.910 1.601 1.475 1.00 97.31 207 ILE A C 1
ATOM 1666 O O . ILE A 1 207 ? 7.606 1.667 2.478 1.00 97.31 207 ILE A O 1
ATOM 1670 N N . ASN A 1 208 ? 7.131 0.740 0.483 1.00 96.75 208 ASN A N 1
ATOM 1671 C CA . ASN A 1 208 ? 8.323 -0.076 0.250 1.00 96.75 208 ASN A CA 1
ATOM 1672 C C . ASN A 1 208 ? 8.282 -0.562 -1.214 1.00 96.75 208 ASN A C 1
ATOM 1674 O O . ASN A 1 208 ? 7.336 -0.256 -1.940 1.00 96.75 208 ASN A O 1
ATOM 1678 N N . GLU A 1 209 ? 9.265 -1.340 -1.645 1.00 95.50 209 GLU A N 1
ATOM 1679 C CA . GLU A 1 209 ? 9.435 -1.833 -3.020 1.00 95.50 209 GLU A CA 1
ATOM 1680 C C . GLU A 1 209 ? 8.300 -2.767 -3.468 1.00 95.50 209 GLU A C 1
ATOM 1682 O O . GLU A 1 209 ? 8.108 -3.005 -4.658 1.00 95.50 209 GLU A O 1
ATOM 1687 N N . GLU A 1 210 ? 7.521 -3.301 -2.527 1.00 96.62 210 GLU A N 1
ATOM 1688 C CA . GLU A 1 210 ? 6.471 -4.279 -2.796 1.00 96.62 210 GLU A CA 1
ATOM 1689 C C . GLU A 1 210 ? 5.061 -3.693 -2.717 1.00 96.62 210 GLU A C 1
ATOM 1691 O O . GLU A 1 210 ? 4.112 -4.312 -3.208 1.00 96.62 210 GLU A O 1
ATOM 1696 N N . CYS A 1 211 ? 4.882 -2.545 -2.062 1.00 97.25 211 CYS A N 1
ATOM 1697 C CA . CYS A 1 211 ? 3.573 -2.077 -1.624 1.00 97.25 211 CYS A CA 1
ATOM 1698 C C . CYS A 1 211 ? 3.377 -0.573 -1.810 1.00 97.25 211 CYS A C 1
ATOM 1700 O O . CYS A 1 211 ? 4.189 0.257 -1.403 1.00 97.25 211 CYS A O 1
ATOM 1702 N N . PHE A 1 212 ? 2.180 -0.233 -2.277 1.00 97.69 212 PHE A N 1
ATOM 1703 C CA . PHE A 1 212 ? 1.586 1.087 -2.146 1.00 97.69 212 PHE A CA 1
ATOM 1704 C C . PHE A 1 212 ? 0.504 1.052 -1.064 1.00 97.69 212 PHE A C 1
ATOM 1706 O O . PHE A 1 212 ? -0.258 0.085 -0.971 1.00 97.69 212 PHE A O 1
ATOM 1713 N N . ILE A 1 213 ? 0.399 2.105 -0.257 1.00 97.44 213 ILE A N 1
ATOM 1714 C CA . ILE A 1 213 ? -0.624 2.240 0.788 1.00 97.44 213 ILE A CA 1
ATOM 1715 C C . ILE A 1 213 ? -1.429 3.524 0.600 1.00 97.44 213 ILE A C 1
ATOM 1717 O O . ILE A 1 213 ? -0.908 4.522 0.110 1.00 97.44 213 ILE A O 1
ATOM 1721 N N . GLY A 1 214 ? -2.711 3.496 0.967 1.00 94.94 214 GLY A N 1
ATOM 1722 C CA . GLY A 1 214 ? -3.611 4.630 0.770 1.00 94.94 214 GLY A CA 1
ATOM 1723 C C . GLY A 1 214 ? -3.097 5.914 1.420 1.00 94.94 214 GLY A C 1
ATOM 1724 O O . GLY A 1 214 ? -2.661 5.901 2.577 1.00 94.94 214 GLY A O 1
ATOM 1725 N N . TYR A 1 215 ? -3.176 7.010 0.664 1.00 91.56 215 TYR A N 1
ATOM 1726 C CA . TYR A 1 215 ? -2.596 8.304 1.006 1.00 91.56 215 TYR A CA 1
ATOM 1727 C C . TYR A 1 215 ? -3.582 9.472 0.820 1.00 91.56 215 TYR A C 1
ATOM 1729 O O . TYR A 1 215 ? -3.942 10.095 1.821 1.00 91.56 215 TYR A O 1
ATOM 1737 N N . LYS A 1 216 ? -4.059 9.752 -0.400 1.00 89.31 216 LYS A N 1
ATOM 1738 C CA . LYS A 1 216 ? -4.941 10.897 -0.718 1.00 89.31 216 LYS A CA 1
ATOM 1739 C C . LYS A 1 216 ? -6.134 10.521 -1.586 1.00 89.31 216 LYS A C 1
ATOM 1741 O O . LYS A 1 216 ? -6.081 9.482 -2.266 1.00 89.31 216 LYS A O 1
#

Sequence (216 aa):
MQRKRTIQIQAKSLKGIVSELHSLSKDSILHRLVFPDGNTRRFVLESKRVMIFEGRNKTQTTPMTVKPVAVVIQKRPTDTEVKVKKETERVKLLNKYQGLASKAQFSNRFIEKCINHESNGTVYSNKLCSNVFIVGKVITVSRLVRHMDELAVKKLKTCLVEHINFVHSFDLFGTNACIELSRNNDCFSGVLTLRKRKLNNEQYQLINEECFIGYK

Radius of gyration: 26.8 Å; chains: 1; bounding box: 61×60×56 Å